Protein AF-A0A6L8E2M0-F1 (afdb_monomer_lite)

Foldseek 3Di:
DDDDDDDDDDDDDYDDDDDDDDDDDDDDDDDDDDDDDDDDDDPPPPDDDFDAKDFPDADEAAEDAAQDKDKDQQCVGIQGPVRAQKDKDKDKQDVCQWDWDDDRRIIMIGGQDADKIKMKMWIAGPVGHIDIHIHMYGHDHPPPPDCLQPFQQFQDQPDFDDPDCVRQVVVVHHDDDQQQGFRFAQDDDAQEEEEQPVADDPVLVVLLVVQQQQLSCQLQRNPHRHHYDYDNDAPQLDFSYEYEGEDAPPGADDHPLRRPDDPPAQKKWAARDRRIYIYGHPVDPPVSSFSLQSSLRSCRNRRTAAGPDQQASRHQEASHVDRNHGDSNSRSVSNLSSPDDGGQGQNRRPCPVPGHDHDPDDAGRRRMRGYHYDD

pLDDT: mean 72.33, std 20.44, range [28.44, 98.56]

Radius of gyration: 34.53 Å; chains: 1; bounding box: 131×48×74 Å

Secondary structure (DSSP, 8-state):
------------------------------------PPPPP-----PPPP---EESSPPPPEEEETT-EEEEEGGGTEE-TT----EEEEEES-TTTEEEEEETTEEEEEE-SSEEEEEEEEEE-TTS-EEEEEEEEEEEPPP-SS--TTGGGGS-BSS---SSHHHHHHHT-----GGG-BB---PSS--EEEEEGGGS-HHHHHHHHHHHHHHHHHHHTSS---EEEEESS--TT-TTEEEEEEEBTTBPP-SGGGTT----SSEEEESS-SEEEEEEETTS-TTTSSHHHHHHHHHHHTT----S-TTSTT-SBSS-SSSS---HHHHHHHHHHHHSPTT-BGGGSS-GGGPPPPPSS---TT-EE--B---

Structure (mmCIF, N/CA/C/O backbone):
data_AF-A0A6L8E2M0-F1
#
_entry.id   AF-A0A6L8E2M0-F1
#
loop_
_atom_site.group_PDB
_atom_site.id
_atom_site.type_symbol
_atom_site.label_atom_id
_atom_site.label_alt_id
_atom_site.label_comp_id
_atom_site.label_asym_id
_atom_site.label_entity_id
_atom_site.label_seq_id
_atom_site.pdbx_PDB_ins_code
_atom_site.Cartn_x
_atom_site.Cartn_y
_atom_site.Cartn_z
_atom_site.occupancy
_atom_site.B_iso_or_equiv
_atom_site.auth_seq_id
_atom_site.auth_comp_id
_atom_site.auth_asym_id
_atom_site.auth_atom_id
_atom_site.pdbx_PDB_model_num
ATOM 1 N N . MET A 1 1 ? -45.116 27.020 -41.879 1.00 44.84 1 MET A N 1
ATOM 2 C CA . MET A 1 1 ? -46.237 26.369 -41.166 1.00 44.84 1 MET A CA 1
ATOM 3 C C . MET A 1 1 ? -45.955 26.566 -39.673 1.00 44.84 1 MET A C 1
ATOM 5 O O . MET A 1 1 ? -45.028 25.944 -39.191 1.00 44.84 1 MET A O 1
ATOM 9 N N . ALA A 1 2 ? -46.400 27.621 -38.973 1.00 36.47 2 ALA A N 1
ATOM 10 C CA . ALA A 1 2 ? -47.768 27.899 -38.485 1.00 36.47 2 ALA A CA 1
ATOM 11 C C . ALA A 1 2 ? -48.458 26.617 -37.972 1.00 36.47 2 ALA A C 1
ATOM 13 O O . ALA A 1 2 ? -48.576 25.691 -38.759 1.00 36.47 2 ALA A O 1
ATOM 14 N N . GLY A 1 3 ? -48.943 26.442 -36.740 1.00 32.66 3 GLY A N 1
ATOM 15 C CA . GLY A 1 3 ? -49.045 27.247 -35.521 1.00 32.66 3 GLY A CA 1
ATOM 16 C C . GLY A 1 3 ? -50.006 26.524 -34.543 1.00 32.66 3 GLY A C 1
ATOM 17 O O . GLY A 1 3 ? -50.964 25.915 -34.996 1.00 32.66 3 GLY A O 1
ATOM 18 N N . ARG A 1 4 ? -49.705 26.574 -33.235 1.00 40.91 4 ARG A N 1
ATOM 19 C CA . ARG A 1 4 ? -50.588 26.722 -32.043 1.00 40.91 4 ARG A CA 1
ATOM 20 C C . ARG A 1 4 ? -51.979 26.033 -31.957 1.00 40.91 4 ARG A C 1
ATOM 22 O O . ARG A 1 4 ? -52.843 26.320 -32.769 1.00 40.91 4 ARG A O 1
ATOM 29 N N . HIS A 1 5 ? -52.232 25.322 -30.841 1.00 37.69 5 HIS A N 1
ATOM 30 C CA . HIS A 1 5 ? -53.314 25.528 -29.826 1.00 37.69 5 HIS A CA 1
ATOM 31 C C . HIS A 1 5 ? -53.375 24.308 -28.867 1.00 37.69 5 HIS A C 1
ATOM 33 O O . HIS A 1 5 ? -53.496 23.182 -29.322 1.00 37.69 5 HIS A O 1
ATOM 39 N N . GLU A 1 6 ? -53.033 24.416 -27.572 1.00 40.75 6 GLU A N 1
ATOM 40 C CA . GLU A 1 6 ? -53.879 24.795 -26.411 1.00 40.75 6 GLU A CA 1
ATOM 41 C C . GLU A 1 6 ? -55.233 24.049 -26.293 1.00 40.75 6 GLU A C 1
ATOM 43 O O . GLU A 1 6 ? -56.110 24.270 -27.121 1.00 40.75 6 GLU A O 1
ATOM 48 N N . ARG A 1 7 ? -55.497 23.333 -25.180 1.00 40.00 7 ARG A N 1
ATOM 49 C CA . ARG A 1 7 ? -56.205 23.832 -23.968 1.00 40.00 7 ARG A CA 1
ATOM 50 C C . ARG A 1 7 ? -56.549 22.721 -22.951 1.00 40.00 7 ARG A C 1
ATOM 52 O O . ARG A 1 7 ? -57.112 21.711 -23.333 1.00 40.00 7 ARG A O 1
ATOM 59 N N . ARG A 1 8 ? -56.307 23.067 -21.669 1.00 38.75 8 ARG A N 1
ATOM 60 C CA . ARG A 1 8 ? -57.143 22.942 -20.436 1.00 38.75 8 ARG A CA 1
ATOM 61 C C . ARG A 1 8 ? -57.667 21.542 -20.055 1.00 38.75 8 ARG A C 1
ATOM 63 O O . ARG A 1 8 ? -58.257 20.866 -20.871 1.00 38.75 8 ARG A O 1
ATOM 70 N N . GLY A 1 9 ? -57.581 21.056 -18.817 1.00 31.61 9 GLY A N 1
ATOM 71 C CA . GLY A 1 9 ? -57.384 21.686 -17.508 1.00 31.61 9 GLY A CA 1
ATOM 72 C C . GLY A 1 9 ? -58.550 21.302 -16.588 1.00 31.61 9 GLY A C 1
ATOM 73 O O . GLY A 1 9 ? -59.695 21.497 -16.981 1.00 31.61 9 GLY A O 1
ATOM 74 N N . SER A 1 10 ? -58.288 20.795 -15.380 1.00 38.22 10 SER A N 1
ATOM 75 C CA . SER A 1 10 ? -59.145 21.041 -14.206 1.00 38.22 10 SER A CA 1
ATOM 76 C C . SER A 1 10 ? -58.547 20.517 -12.898 1.00 38.22 10 SER A C 1
ATOM 78 O O . SER A 1 10 ? -57.710 19.616 -12.940 1.00 38.22 10 SER A O 1
ATOM 80 N N . PRO A 1 11 ? -58.942 21.113 -11.757 1.00 48.50 11 PRO A N 1
ATOM 81 C CA . PRO A 1 11 ? -58.125 21.185 -10.561 1.00 48.50 11 PRO A CA 1
ATOM 82 C C . PRO A 1 11 ? -58.736 20.490 -9.333 1.00 48.50 11 PRO A C 1
ATOM 84 O O . PRO A 1 11 ? -59.880 20.048 -9.303 1.00 48.50 11 PRO A O 1
ATOM 87 N N . SER A 1 12 ? -57.896 20.470 -8.307 1.00 39.25 12 SER A N 1
ATOM 88 C CA . SER A 1 12 ? -58.130 20.271 -6.879 1.00 39.25 12 SER A CA 1
ATOM 89 C C . SER A 1 12 ? -59.279 21.079 -6.254 1.00 39.25 12 SER A C 1
ATOM 91 O O . SER A 1 12 ? -59.426 22.263 -6.558 1.00 39.25 12 SER A O 1
ATOM 93 N N . GLY A 1 13 ? -59.893 20.511 -5.206 1.00 32.78 13 GLY A N 1
ATOM 94 C CA . GLY A 1 13 ? -60.100 21.238 -3.944 1.00 32.78 13 GLY A CA 1
ATOM 95 C C . GLY A 1 13 ? -61.510 21.263 -3.331 1.00 32.78 13 GLY A C 1
ATOM 96 O O . GLY A 1 13 ? -62.445 21.735 -3.966 1.00 32.78 13 GLY A O 1
ATOM 97 N N . PHE A 1 14 ? -61.543 20.930 -2.026 1.00 33.53 14 PHE A N 1
ATOM 98 C CA . PHE A 1 14 ? -62.411 21.471 -0.951 1.00 33.53 14 PHE A CA 1
ATOM 99 C C . PHE A 1 14 ? -63.899 21.044 -0.881 1.00 33.53 14 PHE A C 1
ATOM 101 O O . PHE A 1 14 ? -64.412 20.517 -1.863 1.00 33.53 14 PHE A O 1
ATOM 108 N N . PRO A 1 15 ? -64.651 21.332 0.221 1.00 50.00 15 PRO A N 1
ATOM 109 C CA . PRO A 1 15 ? -64.277 21.836 1.564 1.00 50.00 15 PRO A CA 1
ATOM 110 C C . PRO A 1 15 ? -64.972 21.130 2.763 1.00 50.00 15 PRO A C 1
ATOM 112 O O . PRO A 1 15 ? -65.806 20.240 2.627 1.00 50.00 15 PRO A O 1
ATOM 115 N N . ALA A 1 16 ? -64.632 21.625 3.958 1.00 38.06 16 ALA A N 1
ATOM 116 C CA . ALA A 1 16 ? -65.318 21.458 5.236 1.00 38.06 16 ALA A CA 1
ATOM 117 C C . ALA A 1 16 ? -66.554 22.378 5.412 1.00 38.06 16 ALA A C 1
ATOM 119 O O . ALA A 1 16 ? -66.572 23.488 4.888 1.00 38.06 16 ALA A O 1
ATOM 120 N N . GLY A 1 17 ? -67.480 21.973 6.294 1.00 36.00 17 GLY A N 1
ATOM 121 C CA . GLY A 1 17 ? -68.021 22.857 7.342 1.00 36.00 17 GLY A CA 1
ATOM 122 C C . GLY A 1 17 ? -69.461 23.406 7.244 1.00 36.00 17 GLY A C 1
ATOM 123 O O . GLY A 1 17 ? -69.793 24.156 6.339 1.00 36.00 17 GLY A O 1
ATOM 124 N N . VAL A 1 18 ? -70.189 23.186 8.354 1.00 34.75 18 VAL A N 1
ATOM 125 C CA . VAL A 1 18 ? -71.193 24.057 9.024 1.00 34.75 18 VAL A CA 1
ATOM 126 C C . VAL A 1 18 ? -72.705 23.766 8.849 1.00 34.75 18 VAL A C 1
ATOM 128 O O . VAL A 1 18 ? -73.354 24.175 7.898 1.00 34.75 18 VAL A O 1
ATOM 131 N N . VAL A 1 19 ? -73.231 23.088 9.884 1.00 42.97 19 VAL A N 1
ATOM 132 C CA . VAL A 1 19 ? -74.431 23.319 10.735 1.00 42.97 19 VAL A CA 1
ATOM 133 C C . VAL A 1 19 ? -75.652 24.080 10.181 1.00 42.97 19 VAL A C 1
ATOM 135 O O . VAL A 1 19 ? -75.587 25.277 9.927 1.00 42.97 19 VAL A O 1
ATOM 138 N N . PHE A 1 20 ? -76.825 23.431 10.269 1.00 34.34 20 PHE A N 1
ATOM 139 C CA . PHE A 1 20 ? -78.100 24.072 10.625 1.00 34.34 20 PHE A CA 1
ATOM 140 C C . PHE A 1 20 ? -78.912 23.169 11.568 1.00 34.34 20 PHE A C 1
ATOM 142 O O . PHE A 1 20 ? -78.942 21.950 11.419 1.00 34.34 20 PHE A O 1
ATOM 149 N N . SER A 1 21 ? -79.549 23.795 12.554 1.00 35.38 21 SER A N 1
ATOM 150 C CA . SER A 1 21 ? -80.359 23.202 13.621 1.00 35.38 21 SER A CA 1
ATOM 151 C C . SER A 1 21 ? -81.825 23.602 13.415 1.00 35.38 21 SER A C 1
ATOM 153 O O . SER A 1 21 ? -82.059 24.770 13.118 1.00 35.38 21 SER A O 1
ATOM 155 N N . LEU A 1 22 ? -82.781 22.669 13.549 1.00 35.38 22 LEU A N 1
ATOM 156 C CA . LEU A 1 22 ? -83.979 22.736 14.419 1.00 35.38 22 LEU A CA 1
ATOM 157 C C . LEU A 1 22 ? -85.084 21.727 14.011 1.00 35.38 22 LEU A C 1
ATOM 159 O O . LEU A 1 22 ? -85.650 21.803 12.928 1.00 35.38 22 LEU A O 1
ATOM 163 N N . VAL A 1 23 ? -85.431 20.886 14.993 1.00 37.78 23 VAL A N 1
ATOM 164 C CA . VAL A 1 23 ? -86.779 20.536 15.500 1.00 37.78 23 VAL A CA 1
ATOM 165 C C . VAL A 1 23 ? -87.797 19.839 14.584 1.00 37.78 23 VAL A C 1
ATOM 167 O O . VAL A 1 23 ? -88.406 20.427 13.699 1.00 37.78 23 VAL A O 1
ATOM 170 N N . GLY A 1 24 ? -88.139 18.616 15.003 1.00 36.12 24 GLY A N 1
ATOM 171 C CA . GLY A 1 24 ? -89.437 17.977 14.792 1.00 36.12 24 GLY A CA 1
ATOM 172 C C . GLY A 1 24 ? -89.671 16.911 15.866 1.00 36.12 24 GLY A C 1
ATOM 173 O O . GLY A 1 24 ? -89.069 15.845 15.816 1.00 36.12 24 GLY A O 1
ATOM 174 N N . LEU A 1 25 ? -90.503 17.231 16.864 1.00 41.84 25 LEU A N 1
ATOM 175 C CA . LEU A 1 25 ? -91.040 16.296 17.862 1.00 41.84 25 LEU A CA 1
ATOM 176 C C . LEU A 1 25 ? -91.782 15.143 17.174 1.00 41.84 25 LEU A C 1
ATOM 178 O O . LEU A 1 25 ? -92.590 15.420 16.296 1.00 41.84 25 LEU A O 1
ATOM 182 N N . LEU A 1 26 ? -91.654 13.917 17.691 1.00 40.88 26 LEU A N 1
ATOM 183 C CA . LEU A 1 26 ? -92.766 12.966 17.799 1.00 40.88 26 LEU A CA 1
ATOM 184 C C . LEU A 1 26 ? -92.507 11.982 18.952 1.00 40.88 26 LEU A C 1
ATOM 186 O O . LEU A 1 26 ? -91.441 11.385 19.073 1.00 40.88 26 LEU A O 1
ATOM 190 N N . VAL A 1 27 ? -93.512 11.872 19.816 1.00 48.06 27 VAL A N 1
ATOM 191 C CA . VAL A 1 27 ? -93.627 10.967 20.963 1.00 48.06 27 VAL A CA 1
ATOM 192 C C . VAL A 1 27 ? -94.052 9.579 20.473 1.00 48.06 27 VAL A C 1
ATOM 194 O O . VAL A 1 27 ? -94.925 9.483 19.614 1.00 48.06 27 VAL A O 1
ATOM 197 N N . GLY A 1 28 ? -93.511 8.509 21.063 1.00 36.25 28 GLY A N 1
ATOM 198 C CA . GLY A 1 28 ? -94.022 7.146 20.880 1.00 36.25 28 GLY A CA 1
ATOM 199 C C . GLY A 1 28 ? -93.335 6.130 21.796 1.00 36.25 28 GLY A C 1
ATOM 200 O O . GLY A 1 28 ? -92.128 5.945 21.714 1.00 36.25 28 GLY A O 1
ATOM 201 N N . CYS A 1 29 ? -94.113 5.514 22.690 1.00 49.19 29 CYS A N 1
ATOM 202 C CA . CYS A 1 29 ? -93.698 4.544 23.709 1.00 49.19 29 CYS A CA 1
ATOM 203 C C . CYS A 1 29 ? -93.376 3.150 23.136 1.00 49.19 29 CYS A C 1
ATOM 205 O O . CYS A 1 29 ? -93.991 2.735 22.158 1.00 49.19 29 CYS A O 1
ATOM 207 N N . GLY A 1 30 ? -92.533 2.384 23.837 1.00 37.66 30 GLY A N 1
ATOM 208 C CA . GLY A 1 30 ? -92.427 0.928 23.676 1.00 37.66 30 GLY A CA 1
ATOM 209 C C . GLY A 1 30 ? -91.157 0.367 24.312 1.00 37.66 30 GLY A C 1
ATOM 210 O O . GLY A 1 30 ? -90.080 0.507 23.743 1.00 37.66 30 GLY A O 1
ATOM 211 N N . GLY A 1 31 ? -91.276 -0.215 25.507 1.00 51.16 31 GLY A N 1
ATOM 212 C CA . GLY A 1 31 ? -90.185 -0.928 26.170 1.00 51.16 31 GLY A CA 1
ATOM 213 C C . GLY A 1 31 ? -89.984 -2.326 25.590 1.00 51.16 31 GLY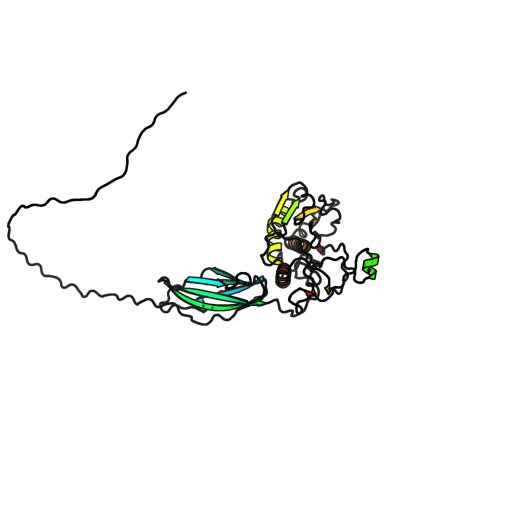 A C 1
ATOM 214 O O . GLY A 1 31 ? -90.947 -2.957 25.168 1.00 51.16 31 GLY A O 1
ATOM 215 N N . ASP A 1 32 ? -88.738 -2.795 25.614 1.00 41.31 32 ASP A N 1
ATOM 216 C CA . ASP A 1 32 ? -88.416 -4.221 25.586 1.00 41.31 32 ASP A CA 1
ATOM 217 C C . ASP A 1 32 ? -87.067 -4.425 26.297 1.00 41.31 32 ASP A C 1
ATOM 219 O O . ASP A 1 32 ? -86.013 -3.968 25.844 1.00 41.31 32 ASP A O 1
ATOM 223 N N . GLU A 1 33 ? -87.115 -5.043 27.477 1.00 51.22 33 GLU A N 1
ATOM 224 C CA . GLU A 1 33 ? -85.948 -5.412 28.275 1.00 51.22 33 GLU A CA 1
ATOM 225 C C . GLU A 1 33 ? -85.200 -6.559 27.579 1.00 51.22 33 GLU A C 1
ATOM 227 O O . GLU A 1 33 ? -85.682 -7.690 27.514 1.00 51.22 33 GLU A O 1
ATOM 232 N N . ARG A 1 34 ? -83.984 -6.295 27.084 1.00 53.19 34 ARG A N 1
ATOM 233 C CA . ARG A 1 34 ? -83.005 -7.352 26.784 1.00 53.19 34 ARG A CA 1
ATOM 234 C C . ARG A 1 34 ? -81.999 -7.462 27.932 1.00 53.19 34 ARG A C 1
ATOM 236 O O . ARG A 1 34 ? -81.483 -6.433 28.369 1.00 53.19 34 ARG A O 1
ATOM 243 N N . PRO A 1 35 ? -81.672 -8.679 28.400 1.00 49.16 35 PRO A N 1
ATOM 244 C CA . PRO A 1 35 ? -80.750 -8.863 29.509 1.00 49.16 35 PRO A CA 1
ATOM 245 C C . PRO A 1 35 ? -79.325 -8.503 29.073 1.00 49.16 35 PRO A C 1
ATOM 247 O O . PRO A 1 35 ? -78.828 -8.985 28.055 1.00 49.16 35 PRO A O 1
ATOM 250 N N . SER A 1 36 ? -78.666 -7.647 29.851 1.00 51.94 36 SER A N 1
ATOM 251 C CA . SER A 1 36 ? -77.255 -7.310 29.690 1.00 51.94 36 SER A CA 1
ATOM 252 C C . SER A 1 36 ? -76.385 -8.523 30.023 1.00 51.94 36 SER A C 1
ATOM 254 O O . SER A 1 36 ? -76.301 -8.936 31.181 1.00 51.94 36 SER A O 1
ATOM 256 N N . THR A 1 37 ? -75.722 -9.086 29.017 1.00 57.75 37 THR A N 1
ATOM 257 C CA . THR A 1 37 ? -74.633 -10.053 29.196 1.00 57.75 37 THR A CA 1
ATOM 258 C C . THR A 1 37 ? -73.522 -9.400 30.033 1.00 57.75 37 THR A C 1
ATOM 260 O O . THR A 1 37 ? -73.113 -8.287 29.689 1.00 57.75 37 THR A O 1
ATOM 263 N N . PRO A 1 38 ? -72.997 -10.027 31.105 1.00 56.03 38 PRO A N 1
ATOM 264 C CA . PRO A 1 38 ? -71.861 -9.463 31.820 1.00 56.03 38 PRO A CA 1
ATOM 265 C C . PRO A 1 38 ? -70.646 -9.507 30.890 1.00 56.03 38 PRO A C 1
ATOM 267 O O . PRO A 1 38 ? -70.288 -10.576 30.393 1.00 56.03 38 PRO A O 1
ATOM 270 N N . ALA A 1 39 ? -70.021 -8.357 30.636 1.00 62.06 39 ALA A N 1
ATOM 271 C CA . ALA A 1 39 ? -68.714 -8.320 29.995 1.00 62.06 39 ALA A CA 1
ATOM 272 C C . ALA A 1 39 ? -67.738 -9.126 30.866 1.00 62.06 39 ALA A C 1
ATOM 274 O O . ALA A 1 39 ? -67.551 -8.813 32.044 1.00 62.06 39 ALA A O 1
ATOM 275 N N . GLY A 1 40 ? -67.170 -10.199 30.308 1.00 63.78 40 GLY A N 1
ATOM 276 C CA . GLY A 1 40 ? -66.105 -10.951 30.967 1.00 63.78 40 GLY A CA 1
ATOM 277 C C . GLY A 1 40 ? -64.926 -10.025 31.289 1.00 63.78 40 GLY A C 1
ATOM 278 O O . GLY A 1 40 ? -64.741 -9.026 30.589 1.00 63.78 40 GLY A O 1
ATOM 279 N N . PRO A 1 41 ? -64.144 -10.313 32.344 1.00 61.88 41 PRO A N 1
ATOM 280 C CA . PRO A 1 41 ? -63.044 -9.449 32.739 1.00 61.88 41 PRO A CA 1
ATOM 281 C C . PRO A 1 41 ? -62.078 -9.296 31.564 1.00 61.88 41 PRO A C 1
ATOM 283 O O . PRO A 1 41 ? -61.549 -10.278 31.045 1.00 61.88 41 PRO A O 1
ATOM 286 N N . THR A 1 42 ? -61.871 -8.056 31.131 1.00 60.06 42 THR A N 1
ATOM 287 C CA . THR A 1 42 ? -60.846 -7.697 30.159 1.00 60.06 42 THR A CA 1
ATOM 288 C C . THR A 1 42 ? -59.503 -8.091 30.766 1.00 60.06 42 THR A C 1
ATOM 290 O O . THR A 1 42 ? -59.019 -7.432 31.685 1.00 60.06 42 THR A O 1
ATOM 293 N N . SER A 1 43 ? -58.913 -9.196 30.305 1.00 59.91 43 SER A N 1
ATOM 294 C CA . SER A 1 43 ? -57.529 -9.527 30.632 1.00 59.91 43 SER A CA 1
ATOM 295 C C . SER A 1 43 ? -56.650 -8.436 30.045 1.00 59.91 43 SER A C 1
ATOM 297 O O . SER A 1 43 ? -56.396 -8.398 28.843 1.00 59.91 43 SER A O 1
ATOM 299 N N . VAL A 1 44 ? -56.217 -7.518 30.904 1.00 59.31 44 VAL A N 1
ATOM 300 C CA . VAL A 1 44 ? -55.154 -6.575 30.588 1.00 59.31 44 VAL A CA 1
ATOM 301 C C . VAL A 1 44 ? -53.892 -7.413 30.426 1.00 59.31 44 VAL A C 1
ATOM 303 O O . VAL A 1 44 ? -53.306 -7.861 31.408 1.00 59.31 44 VAL A O 1
ATOM 306 N N . VAL A 1 45 ? -53.512 -7.694 29.180 1.00 62.66 45 VAL A N 1
ATOM 307 C CA . VAL A 1 45 ? -52.195 -8.247 28.869 1.00 62.66 45 VAL A CA 1
ATOM 308 C C . VAL A 1 45 ? -51.201 -7.121 29.123 1.00 62.66 45 VAL A C 1
ATOM 310 O O . VAL A 1 45 ? -51.002 -6.247 28.284 1.00 62.66 45 VAL A O 1
ATOM 313 N N . THR A 1 46 ? -50.632 -7.083 30.323 1.00 62.12 46 THR A N 1
ATOM 314 C CA . THR A 1 46 ? -49.457 -6.261 30.605 1.00 62.12 46 THR A CA 1
ATOM 315 C C . THR A 1 46 ? -48.285 -6.868 29.851 1.00 62.12 46 THR A C 1
ATOM 317 O O . THR A 1 46 ? -47.743 -7.890 30.270 1.00 62.12 46 THR A O 1
ATOM 320 N N . VAL A 1 47 ? -47.934 -6.265 28.715 1.00 66.00 47 VAL A N 1
ATOM 321 C CA . VAL A 1 47 ? -46.661 -6.529 28.035 1.00 66.00 47 VAL A CA 1
ATOM 322 C C . VAL A 1 47 ? -45.544 -6.179 29.026 1.00 66.00 47 VAL A C 1
ATOM 324 O O . VAL A 1 47 ? -45.622 -5.105 29.636 1.00 66.00 47 VAL A O 1
ATOM 327 N N . PRO A 1 48 ? -44.567 -7.070 29.273 1.00 72.62 48 PRO A N 1
ATOM 328 C CA . PRO A 1 48 ? -43.437 -6.732 30.129 1.00 72.62 48 PRO A CA 1
ATOM 329 C C . PRO A 1 48 ? -42.732 -5.488 29.576 1.00 72.62 48 PRO A C 1
ATOM 331 O O . PRO A 1 48 ? -42.646 -5.300 28.365 1.00 72.62 48 PRO A O 1
ATOM 334 N N . SER A 1 49 ? -42.285 -4.602 30.466 1.00 87.50 49 SER A N 1
ATOM 335 C CA . SER A 1 49 ? -41.487 -3.441 30.071 1.00 87.50 49 SER A CA 1
ATOM 336 C C . SER A 1 49 ? -40.144 -3.916 29.523 1.00 87.50 49 SER A C 1
ATOM 338 O O . SER A 1 49 ? -39.463 -4.654 30.239 1.00 87.50 49 SER A O 1
ATOM 340 N N . ASN A 1 50 ? -39.771 -3.459 28.326 1.00 91.19 50 ASN A N 1
ATOM 341 C CA . ASN A 1 50 ? -38.475 -3.755 27.718 1.00 91.19 50 ASN A CA 1
ATOM 342 C C . ASN A 1 50 ? -37.314 -3.434 28.682 1.00 91.19 50 ASN A C 1
ATOM 344 O O . ASN A 1 50 ? -37.331 -2.403 29.371 1.00 91.19 50 ASN A O 1
ATOM 348 N N . ARG A 1 51 ? -36.322 -4.321 28.753 1.00 94.38 51 ARG A N 1
ATOM 349 C CA . ARG A 1 51 ? -35.103 -4.155 29.542 1.00 94.38 51 ARG A CA 1
ATOM 350 C C . ARG A 1 51 ? -33.933 -3.922 28.601 1.00 94.38 51 ARG A C 1
ATOM 352 O O . ARG A 1 51 ? -33.635 -4.747 27.759 1.00 94.38 51 ARG A O 1
ATOM 359 N N . ALA A 1 52 ? -33.212 -2.831 28.842 1.00 95.06 52 ALA A N 1
ATOM 360 C CA . ALA A 1 52 ? -32.076 -2.452 28.014 1.00 95.06 52 ALA A CA 1
ATOM 361 C C . ALA A 1 52 ? -31.002 -3.560 27.898 1.00 95.06 52 ALA A C 1
ATOM 363 O O . ALA A 1 52 ? -30.770 -4.291 28.875 1.00 95.06 52 ALA A O 1
ATOM 364 N N . PRO A 1 53 ? -30.254 -3.588 26.778 1.00 97.62 53 PRO A N 1
ATOM 365 C CA . PRO A 1 53 ? -29.159 -4.525 26.578 1.00 97.62 53 PRO A CA 1
ATOM 366 C C . PRO A 1 53 ? -28.083 -4.405 27.660 1.00 97.62 53 PRO A C 1
ATOM 368 O O . PRO A 1 53 ? -27.821 -3.332 28.214 1.00 97.62 53 PRO A O 1
ATOM 371 N N . LEU A 1 54 ? -27.398 -5.512 27.929 1.00 97.38 54 LEU A N 1
ATOM 372 C CA . LEU A 1 54 ? -26.371 -5.631 28.955 1.00 97.38 54 LEU A CA 1
ATOM 373 C C . LEU A 1 54 ? -25.012 -6.001 28.359 1.00 97.38 54 LEU A C 1
ATOM 375 O O . LEU A 1 54 ? -24.899 -6.683 27.340 1.00 97.38 54 LEU A O 1
ATOM 379 N N . VAL A 1 55 ? -23.955 -5.591 29.059 1.00 97.25 55 VAL A N 1
ATOM 380 C CA . VAL A 1 55 ? -22.603 -6.106 28.835 1.00 97.25 55 VAL A CA 1
ATOM 381 C C . VAL A 1 55 ? -22.497 -7.483 29.487 1.00 97.25 55 VAL A C 1
ATOM 383 O O . VAL A 1 55 ? -22.484 -7.588 30.713 1.00 97.25 55 VAL A O 1
ATOM 386 N N . SER A 1 56 ? -22.381 -8.528 28.670 1.00 95.69 56 SER A N 1
ATOM 387 C CA . SER A 1 56 ? -22.166 -9.903 29.137 1.00 95.69 56 SER A CA 1
ATOM 388 C C . SER A 1 56 ? -20.754 -10.084 29.687 1.00 95.69 56 SER A C 1
ATOM 390 O O . SER A 1 56 ? -20.552 -10.725 30.716 1.00 95.69 56 SER A O 1
ATOM 392 N N . GLN A 1 57 ? -19.770 -9.508 28.994 1.00 95.62 57 GLN A N 1
ATOM 393 C CA . GLN A 1 57 ? -18.364 -9.529 29.381 1.00 95.62 57 GLN A CA 1
ATOM 394 C C . GLN A 1 57 ? -17.600 -8.371 28.717 1.00 95.62 57 GLN A C 1
ATOM 396 O O . GLN A 1 57 ? -18.016 -7.878 27.663 1.00 95.62 57 GLN A O 1
ATOM 401 N N . PRO A 1 58 ? -16.488 -7.906 29.314 1.00 96.50 58 PRO A N 1
ATOM 402 C CA . PRO A 1 58 ? -15.641 -6.900 28.687 1.00 96.50 58 PRO A CA 1
ATOM 403 C C . PRO A 1 58 ? -15.005 -7.432 27.395 1.00 96.50 58 PRO A C 1
ATOM 405 O O . PRO A 1 58 ? -14.487 -8.549 27.364 1.00 96.50 58 PRO A O 1
ATOM 408 N N . ILE A 1 59 ? -15.007 -6.616 26.343 1.00 97.44 59 ILE A N 1
ATOM 409 C CA . ILE A 1 59 ? -14.173 -6.794 25.158 1.00 97.44 59 ILE A CA 1
ATOM 410 C C . ILE A 1 59 ? -12.734 -6.507 25.597 1.00 97.44 59 ILE A C 1
ATOM 412 O O . ILE A 1 59 ? -12.466 -5.423 26.124 1.00 97.44 59 ILE A O 1
ATOM 416 N N . PRO A 1 60 ? -11.804 -7.460 25.432 1.00 95.81 60 PRO A N 1
ATOM 417 C CA . PRO A 1 60 ? -10.412 -7.220 25.770 1.00 95.81 60 PRO A CA 1
ATOM 418 C C . PRO A 1 60 ? -9.797 -6.193 24.816 1.00 95.81 60 PRO A C 1
ATOM 420 O O . PRO A 1 60 ? -10.186 -6.107 23.648 1.00 95.81 60 PRO A O 1
ATOM 423 N N . ASP A 1 61 ? -8.792 -5.461 25.299 1.00 95.81 61 ASP A N 1
ATOM 424 C CA . ASP A 1 61 ? -7.954 -4.629 24.436 1.00 95.81 61 ASP A CA 1
ATOM 425 C C . ASP A 1 61 ? -7.366 -5.486 23.302 1.00 95.81 61 ASP A C 1
ATOM 427 O O . ASP A 1 61 ? -6.985 -6.644 23.492 1.00 95.81 61 ASP A O 1
ATOM 431 N N . GLN A 1 62 ? -7.327 -4.907 22.108 1.00 96.56 62 GLN A N 1
ATOM 432 C CA . GLN A 1 62 ? -6.844 -5.546 20.896 1.00 96.56 62 GLN A CA 1
ATOM 433 C C . GLN A 1 62 ? -5.471 -5.000 20.534 1.00 96.56 62 GLN A C 1
ATOM 435 O O . GLN A 1 62 ? -5.195 -3.807 20.690 1.00 96.56 62 GLN A O 1
ATOM 440 N N . THR A 1 63 ? -4.640 -5.874 19.980 1.00 87.94 63 THR A N 1
ATOM 441 C CA . THR A 1 63 ? -3.366 -5.489 19.382 1.00 87.94 63 THR A CA 1
ATOM 442 C C . THR A 1 63 ? -3.293 -6.050 17.974 1.00 87.94 63 THR A C 1
ATOM 444 O O . THR A 1 63 ? -3.592 -7.224 17.747 1.00 87.94 63 THR A O 1
ATOM 447 N N . ALA A 1 64 ? -2.870 -5.223 17.024 1.00 82.50 64 ALA A N 1
ATOM 448 C CA . ALA A 1 64 ? -2.523 -5.674 15.686 1.00 82.50 64 ALA A CA 1
ATOM 449 C C . ALA A 1 64 ? -1.249 -5.001 15.207 1.00 82.50 64 ALA A C 1
ATOM 451 O O . ALA A 1 64 ? -0.864 -3.937 15.686 1.00 82.50 64 ALA A O 1
ATOM 452 N N . PHE A 1 65 ? -0.627 -5.611 14.209 1.00 78.38 65 PHE A N 1
ATOM 453 C CA . PHE A 1 65 ? 0.428 -4.943 13.473 1.00 78.38 65 PHE A CA 1
ATOM 454 C C . PHE A 1 65 ? -0.157 -4.015 12.416 1.00 78.38 65 PHE A C 1
ATOM 456 O O . PHE A 1 65 ? -1.239 -4.282 11.892 1.00 78.38 65 PHE A O 1
ATOM 463 N N . LEU A 1 66 ? 0.566 -2.941 12.105 1.00 70.62 66 LEU A N 1
ATOM 464 C CA . LEU A 1 66 ? 0.225 -2.018 11.023 1.00 70.62 66 LEU A CA 1
ATOM 465 C C . LEU A 1 66 ? -0.113 -2.774 9.723 1.00 70.62 66 LEU A C 1
ATOM 467 O O . LEU A 1 66 ? 0.629 -3.667 9.315 1.00 70.62 66 LEU A O 1
ATOM 471 N N . GLY A 1 67 ? -1.242 -2.430 9.097 1.00 65.50 67 GLY A N 1
ATOM 472 C CA . GLY A 1 67 ? -1.798 -3.111 7.919 1.00 65.50 67 GLY A CA 1
ATOM 473 C C . GLY A 1 67 ? -2.594 -4.389 8.226 1.00 65.50 67 GLY A C 1
ATOM 474 O O . GLY A 1 67 ? -3.170 -4.990 7.325 1.00 65.50 67 GLY A O 1
ATOM 475 N N . GLY A 1 68 ? -2.634 -4.839 9.482 1.00 72.12 68 GLY A N 1
ATOM 476 C CA . GLY A 1 68 ? -3.413 -5.999 9.908 1.00 72.12 68 GLY A CA 1
ATOM 477 C C . GLY A 1 68 ? -4.869 -5.675 10.248 1.00 72.12 68 GLY A C 1
ATOM 478 O O . GLY A 1 68 ? -5.196 -4.559 10.644 1.00 72.12 68 GLY A O 1
ATOM 479 N N . ASP A 1 69 ? -5.722 -6.699 10.180 1.00 84.31 69 ASP A N 1
ATOM 480 C CA . ASP A 1 69 ? -7.113 -6.635 10.636 1.00 84.31 69 ASP A CA 1
ATOM 481 C C . ASP A 1 69 ? -7.331 -7.469 11.908 1.00 84.31 69 ASP A C 1
ATOM 483 O O . ASP A 1 69 ? -6.737 -8.542 12.073 1.00 84.31 69 ASP A O 1
ATOM 487 N N . VAL A 1 70 ? -8.260 -7.021 12.753 1.00 90.31 70 VAL A N 1
ATOM 488 C CA . VAL A 1 70 ? -8.824 -7.771 13.886 1.00 90.31 70 VAL A CA 1
ATOM 489 C C . VAL A 1 70 ? -10.316 -7.969 13.648 1.00 90.31 70 VAL A C 1
ATOM 491 O O . VAL A 1 70 ? -11.002 -7.058 13.189 1.00 90.31 70 VAL A O 1
ATOM 494 N N . ARG A 1 71 ? -10.832 -9.162 13.958 1.00 93.94 71 ARG A N 1
ATOM 495 C CA . ARG A 1 71 ? -12.255 -9.493 13.808 1.00 93.94 71 ARG A CA 1
ATOM 496 C C . ARG A 1 71 ? -12.836 -9.952 15.133 1.00 93.94 71 ARG A C 1
ATOM 498 O O . ARG A 1 71 ? -12.295 -10.870 15.742 1.00 93.94 71 ARG A O 1
ATOM 505 N N . LEU A 1 72 ? -13.941 -9.335 15.539 1.00 95.38 72 LEU A N 1
ATOM 506 C CA . LEU A 1 72 ? -14.643 -9.639 16.783 1.00 95.38 72 LEU A CA 1
ATOM 507 C C . LEU A 1 72 ? -16.117 -9.928 16.510 1.00 95.38 72 LEU A C 1
ATOM 509 O O . LEU A 1 72 ? -16.772 -9.252 15.716 1.00 95.38 72 LEU A O 1
ATOM 513 N N . VAL A 1 73 ? -16.649 -10.924 17.211 1.00 96.69 73 VAL A N 1
ATOM 514 C CA . VAL A 1 73 ? -18.060 -11.300 17.153 1.00 96.69 73 VAL A CA 1
ATOM 515 C C . VAL A 1 73 ? -18.785 -10.645 18.330 1.00 96.69 73 VAL A C 1
ATOM 517 O O . VAL A 1 73 ? -18.713 -11.112 19.461 1.00 96.69 73 VAL A O 1
ATOM 520 N N . LEU A 1 74 ? -19.499 -9.548 18.075 1.00 97.25 74 LEU A N 1
ATOM 521 C CA . LEU A 1 74 ? -20.044 -8.672 19.120 1.00 97.25 74 LEU A CA 1
ATOM 522 C C . LEU A 1 74 ? -21.104 -9.338 20.008 1.00 97.25 74 LEU A C 1
ATOM 524 O O . LEU A 1 74 ? -21.183 -9.036 21.196 1.00 97.25 74 LEU A O 1
ATOM 528 N N . ARG A 1 75 ? -21.857 -10.309 19.479 1.00 94.81 75 ARG A N 1
ATOM 529 C CA . ARG A 1 75 ? -22.839 -11.091 20.258 1.00 94.81 75 ARG A CA 1
ATOM 530 C C . ARG A 1 75 ? -22.228 -11.903 21.411 1.00 94.81 75 ARG A C 1
ATOM 532 O O . ARG A 1 75 ? -22.962 -12.431 22.231 1.00 94.81 75 ARG A O 1
ATOM 539 N N . GLU A 1 76 ? -20.904 -12.040 21.471 1.00 95.81 76 GLU A N 1
ATOM 540 C CA . GLU A 1 76 ? -20.217 -12.692 22.595 1.00 95.81 76 GLU A CA 1
ATOM 541 C C . GLU A 1 76 ? -20.007 -11.748 23.790 1.00 95.81 76 GLU A C 1
ATOM 543 O O . GLU A 1 76 ? -19.671 -12.203 24.880 1.00 95.81 76 GLU A O 1
ATOM 548 N N . TYR A 1 77 ? -20.203 -10.439 23.606 1.00 97.75 77 TYR A N 1
ATOM 549 C CA . TYR A 1 77 ? -19.900 -9.406 24.604 1.00 97.75 77 TYR A CA 1
ATOM 550 C C . TYR A 1 77 ? -21.137 -8.653 25.097 1.00 97.75 77 TYR A C 1
ATOM 552 O O . TYR A 1 77 ? -21.095 -8.030 26.159 1.00 97.75 77 TYR A O 1
ATOM 560 N N . PHE A 1 78 ? -22.245 -8.755 24.366 1.00 97.81 78 PHE A N 1
ATOM 561 C CA . PHE A 1 78 ? -23.527 -8.143 24.696 1.00 97.81 78 PHE A CA 1
ATOM 562 C C . PHE A 1 78 ? -24.621 -9.208 24.766 1.00 97.81 78 PHE A C 1
ATOM 564 O O . PHE A 1 78 ? -24.546 -10.225 24.079 1.00 97.81 78 PHE A O 1
ATOM 571 N N . SER A 1 79 ? -25.623 -8.982 25.606 1.00 96.81 79 SER A N 1
ATOM 572 C CA . SER A 1 79 ? -26.830 -9.806 25.691 1.00 96.81 79 SER A CA 1
ATOM 573 C C . SER A 1 79 ? -28.037 -8.925 25.937 1.00 96.81 79 SER A C 1
ATOM 575 O O . SER A 1 79 ? -27.902 -7.811 26.440 1.00 96.81 79 SER A O 1
ATOM 577 N N . ASP A 1 80 ? -29.207 -9.441 25.593 1.00 97.12 80 ASP A N 1
ATOM 578 C CA . ASP A 1 80 ? -30.468 -8.798 25.902 1.00 97.12 80 ASP A CA 1
ATOM 579 C C . ASP A 1 80 ? -31.270 -9.667 26.886 1.00 97.12 80 ASP A C 1
ATOM 581 O O . ASP A 1 80 ? -31.408 -10.872 26.650 1.00 97.12 80 ASP A O 1
ATOM 585 N N . PRO A 1 81 ? -31.757 -9.124 28.017 1.00 95.44 81 PRO A N 1
ATOM 586 C CA . PRO A 1 81 ? -32.538 -9.899 28.977 1.00 95.44 81 PRO A CA 1
ATOM 587 C C . PRO A 1 81 ? -33.868 -10.432 28.432 1.00 95.44 81 PRO A C 1
ATOM 589 O O . PRO A 1 81 ? -34.402 -11.386 29.011 1.00 95.44 81 PRO A O 1
ATOM 592 N N . ASP A 1 82 ? -34.420 -9.790 27.404 1.00 95.19 82 ASP A N 1
ATOM 593 C CA . ASP A 1 82 ? -35.671 -10.131 26.727 1.00 95.19 82 ASP A CA 1
ATOM 594 C C . ASP A 1 82 ? -35.436 -10.963 25.444 1.00 95.19 82 ASP A C 1
ATOM 596 O O . ASP A 1 82 ? -36.396 -11.372 24.793 1.00 95.19 82 ASP A O 1
ATOM 600 N N . ASP A 1 83 ? -34.174 -11.330 25.163 1.00 92.44 83 ASP A N 1
ATOM 601 C CA . ASP A 1 83 ? -33.720 -12.099 23.987 1.00 92.44 83 ASP A CA 1
ATOM 602 C C . ASP A 1 83 ? -33.976 -11.368 22.653 1.00 92.44 83 ASP A C 1
ATOM 604 O O . ASP A 1 83 ? -34.102 -11.980 21.586 1.00 92.44 83 ASP A O 1
ATOM 608 N N . ASP A 1 84 ? -34.030 -10.033 22.712 1.00 95.44 84 ASP A N 1
ATOM 609 C CA . ASP A 1 84 ? -34.176 -9.189 21.536 1.00 95.44 84 ASP A CA 1
ATOM 610 C C . ASP A 1 84 ? -32.927 -9.213 20.644 1.00 95.44 84 ASP A C 1
ATOM 612 O O . ASP A 1 84 ? -31.774 -9.308 21.079 1.00 95.44 84 ASP A O 1
ATOM 616 N N . THR A 1 85 ? -33.154 -9.105 19.331 1.00 95.56 85 THR A N 1
ATOM 617 C CA . THR A 1 85 ? -32.058 -9.053 18.358 1.00 95.56 85 THR A CA 1
ATOM 618 C C . THR A 1 85 ? -31.375 -7.691 18.404 1.00 95.56 85 THR A C 1
ATOM 620 O O . THR A 1 85 ? -31.945 -6.684 17.985 1.00 95.56 85 THR A O 1
ATOM 623 N N . LEU A 1 86 ? -30.119 -7.681 18.845 1.00 97.62 86 LEU A N 1
ATOM 624 C CA . LEU A 1 86 ? -29.323 -6.463 18.964 1.00 97.62 86 LEU A CA 1
ATOM 625 C C . LEU A 1 86 ? -28.751 -5.990 17.623 1.00 97.62 86 LEU A C 1
ATOM 627 O O . LEU A 1 86 ? -28.261 -6.776 16.805 1.00 97.62 86 LEU A O 1
ATOM 631 N N . THR A 1 87 ? -28.748 -4.673 17.446 1.00 98.12 87 THR A N 1
ATOM 632 C CA . THR A 1 87 ? -28.032 -3.964 16.381 1.00 98.12 87 THR A CA 1
ATOM 633 C C . THR A 1 87 ? -26.764 -3.329 16.938 1.00 98.12 87 THR A C 1
ATOM 635 O O . THR A 1 87 ? -26.723 -2.942 18.106 1.00 98.12 87 THR A O 1
ATOM 638 N N . PHE A 1 88 ? -25.714 -3.245 16.119 1.00 98.19 88 PHE A N 1
ATOM 639 C CA . PHE A 1 88 ? -24.397 -2.803 16.571 1.00 98.19 88 PHE A CA 1
ATOM 640 C C . PHE A 1 88 ? -23.865 -1.643 15.740 1.00 98.19 88 PHE A C 1
ATOM 642 O O . PHE A 1 88 ? -23.925 -1.662 14.512 1.00 98.19 88 PHE A O 1
ATOM 649 N N . GLU A 1 89 ? -23.253 -0.688 16.428 1.00 98.12 89 GLU A N 1
ATOM 650 C CA . GLU A 1 89 ? -22.484 0.401 15.836 1.00 98.12 89 GLU A CA 1
ATOM 651 C C . GLU A 1 89 ? -21.124 0.504 16.527 1.00 98.12 89 GLU A C 1
ATOM 653 O O . GLU A 1 89 ? -21.003 0.239 17.726 1.00 98.12 89 GLU A O 1
ATOM 658 N N . ALA A 1 90 ? -20.091 0.903 15.785 1.00 98.19 90 ALA A N 1
ATOM 659 C CA . ALA A 1 90 ? -18.753 1.101 16.327 1.00 98.19 90 ALA A CA 1
ATOM 660 C C . ALA A 1 90 ? -18.139 2.419 15.848 1.00 98.19 90 ALA A C 1
ATOM 662 O O . ALA A 1 90 ? -18.415 2.890 14.746 1.00 98.19 90 ALA A O 1
ATOM 663 N N . ASN A 1 91 ? -17.269 3.002 16.672 1.00 98.25 91 ASN A N 1
ATOM 664 C CA . ASN A 1 91 ? -16.507 4.205 16.349 1.00 98.25 91 ASN A CA 1
ATOM 665 C C . ASN A 1 91 ? -15.080 4.096 16.910 1.00 98.25 91 ASN A C 1
ATOM 667 O O . ASN A 1 91 ? -14.868 3.490 17.958 1.00 98.25 91 ASN A O 1
ATOM 671 N N . SER A 1 92 ? -14.116 4.696 16.215 1.00 97.88 92 SER A N 1
ATOM 672 C CA . SER A 1 92 ? -12.716 4.815 16.622 1.00 97.88 92 SER A CA 1
ATOM 673 C C . SER A 1 92 ? -12.403 6.263 16.983 1.00 97.88 92 SER A C 1
ATOM 675 O O . SER A 1 92 ? -12.649 7.173 16.190 1.00 97.88 92 SER A O 1
ATOM 677 N N . SER A 1 93 ? -11.804 6.489 18.154 1.00 95.75 93 SER A N 1
ATOM 678 C CA . SER A 1 93 ? -11.393 7.833 18.583 1.00 95.75 93 SER A CA 1
ATOM 679 C C . SER A 1 93 ? -10.323 8.450 17.673 1.00 95.75 93 SER A C 1
ATOM 681 O O . SER A 1 93 ? -10.207 9.674 17.593 1.00 95.75 93 SER A O 1
ATOM 683 N N . ASN A 1 94 ? -9.566 7.618 16.951 1.00 87.06 94 ASN A N 1
ATOM 684 C CA . ASN A 1 94 ? -8.581 8.033 15.967 1.00 87.06 94 ASN A CA 1
ATOM 685 C C . ASN A 1 94 ? -8.602 7.119 14.731 1.00 87.06 94 ASN A C 1
ATOM 687 O O . ASN A 1 94 ? -7.863 6.136 14.640 1.00 87.06 94 ASN A O 1
ATOM 691 N N . THR A 1 95 ? -9.399 7.501 13.731 1.00 86.06 95 THR A N 1
ATOM 692 C CA . THR A 1 95 ? -9.509 6.788 12.445 1.00 86.06 95 THR A CA 1
ATOM 693 C C . THR A 1 95 ? -8.235 6.809 11.607 1.00 86.06 95 THR A C 1
ATOM 695 O O . THR A 1 95 ? -8.140 6.066 10.638 1.00 86.06 95 THR A O 1
ATOM 698 N N . ARG A 1 96 ? -7.231 7.625 11.967 1.00 76.44 96 ARG A N 1
ATOM 699 C CA . ARG A 1 96 ? -5.904 7.533 11.346 1.00 76.44 96 ARG A CA 1
ATOM 700 C C . ARG A 1 96 ? -5.109 6.349 11.881 1.00 76.44 96 ARG A C 1
ATOM 702 O O . ARG A 1 96 ? -4.256 5.866 11.152 1.00 76.44 96 ARG A O 1
ATOM 709 N N . VAL A 1 97 ? -5.360 5.901 13.114 1.00 78.62 97 VAL A N 1
ATOM 710 C CA . VAL A 1 97 ? -4.684 4.753 13.749 1.00 78.62 97 VAL A CA 1
ATOM 711 C C . VAL A 1 97 ? -5.420 3.453 13.452 1.00 78.62 97 VAL A C 1
ATOM 713 O O . VAL A 1 97 ? -4.797 2.490 13.018 1.00 78.62 97 VAL A O 1
ATOM 716 N N . ALA A 1 98 ? -6.737 3.430 13.652 1.00 90.06 98 ALA A N 1
ATOM 717 C CA . ALA A 1 98 ? -7.554 2.266 13.340 1.00 90.06 98 ALA A CA 1
ATOM 718 C C . ALA A 1 98 ? -8.931 2.683 12.826 1.00 90.06 98 ALA A C 1
ATOM 720 O O . ALA A 1 98 ? -9.587 3.531 13.438 1.00 90.06 98 ALA A O 1
ATOM 721 N N . THR A 1 99 ? -9.389 2.074 11.738 1.00 90.94 99 THR A N 1
ATOM 722 C CA . THR A 1 99 ? -10.762 2.216 11.233 1.00 90.94 99 THR A CA 1
ATOM 723 C C . THR A 1 99 ? -11.631 1.055 11.706 1.00 90.94 99 THR A C 1
ATOM 725 O O . THR A 1 99 ? -11.122 0.017 12.129 1.00 90.94 99 THR A O 1
ATOM 728 N N . VAL A 1 100 ? -12.950 1.247 11.665 1.00 97.25 100 VAL A N 1
ATOM 729 C CA . VAL A 1 100 ? -13.938 0.250 12.091 1.00 97.25 100 VAL A CA 1
ATOM 730 C C . VAL A 1 100 ? -14.980 0.046 11.001 1.00 97.25 100 VAL A C 1
ATOM 732 O O . VAL A 1 100 ? -15.383 1.010 10.353 1.00 97.25 100 VAL A O 1
ATOM 735 N N . ASP A 1 101 ? -15.419 -1.194 10.835 1.00 96.75 101 ASP A N 1
ATOM 736 C CA . ASP A 1 101 ? -16.552 -1.575 9.996 1.00 96.75 101 ASP A CA 1
ATOM 737 C C . ASP A 1 101 ? -17.399 -2.626 10.722 1.00 96.75 101 ASP A C 1
ATOM 739 O O . ASP A 1 101 ? -16.858 -3.509 11.396 1.00 96.75 101 ASP A O 1
ATOM 743 N N . VAL A 1 102 ? -18.725 -2.523 10.620 1.00 97.62 102 VAL A N 1
ATOM 744 C CA . VAL A 1 102 ? -19.659 -3.435 11.295 1.00 97.62 102 VAL A CA 1
ATOM 745 C C . VAL A 1 102 ? -20.648 -3.999 10.286 1.00 97.62 102 VAL A C 1
ATOM 747 O O . VAL A 1 102 ? -21.437 -3.269 9.691 1.00 97.62 102 VAL A O 1
ATOM 750 N N . ALA A 1 103 ? -20.646 -5.324 10.148 1.00 94.81 103 ALA A N 1
ATOM 751 C CA . ALA A 1 103 ? -21.588 -6.063 9.318 1.00 94.81 103 ALA A CA 1
ATOM 752 C C . ALA A 1 103 ? -22.348 -7.084 10.176 1.00 94.81 103 ALA A C 1
ATOM 754 O O . ALA A 1 103 ? -21.813 -8.126 10.571 1.00 94.81 103 ALA A O 1
ATOM 755 N N . GLY A 1 104 ? -23.610 -6.779 10.491 1.00 94.56 104 GLY A N 1
ATOM 756 C CA . GLY A 1 104 ? -24.401 -7.570 11.435 1.00 94.56 104 GLY A CA 1
ATOM 757 C C . GLY A 1 104 ? -23.750 -7.567 12.820 1.00 94.56 104 GLY A C 1
ATOM 758 O O . GLY A 1 104 ? -23.612 -6.517 13.434 1.00 94.56 104 GLY A O 1
ATOM 759 N N . SER A 1 105 ? -23.318 -8.736 13.304 1.00 95.44 105 SER A N 1
ATOM 760 C CA . SER A 1 105 ? -22.598 -8.861 14.582 1.00 95.44 105 SER A CA 1
ATOM 761 C C . SER A 1 105 ? -21.073 -8.910 14.435 1.00 95.44 105 SER A C 1
ATOM 763 O O . SER A 1 105 ? -20.389 -9.197 15.417 1.00 95.44 105 SER A O 1
ATOM 765 N N . MET A 1 106 ? -20.533 -8.776 13.222 1.00 97.62 106 MET A N 1
ATOM 766 C CA . MET A 1 106 ? -19.093 -8.848 12.974 1.00 97.62 106 MET A CA 1
ATOM 767 C C . MET A 1 106 ? -18.509 -7.438 12.963 1.00 97.62 106 MET A C 1
ATOM 769 O O . MET A 1 106 ? -18.862 -6.641 12.099 1.00 97.62 106 MET A O 1
ATOM 773 N N . LEU A 1 107 ? -17.597 -7.163 13.891 1.00 97.81 107 LEU A N 1
ATOM 774 C CA . LEU A 1 107 ? -16.760 -5.968 13.892 1.00 97.81 107 LEU A CA 1
ATOM 775 C C . LEU A 1 107 ? -15.420 -6.297 13.233 1.00 97.81 107 LEU A C 1
ATOM 777 O O . LEU A 1 107 ? -14.746 -7.247 13.638 1.00 97.81 107 LEU A O 1
ATOM 781 N N . VAL A 1 108 ? -15.025 -5.492 12.252 1.00 95.62 108 VAL A N 1
ATOM 782 C CA . VAL A 1 108 ? -13.696 -5.513 11.637 1.00 95.62 108 VAL A CA 1
ATOM 783 C C . VAL A 1 108 ? -12.972 -4.224 12.016 1.00 95.62 108 VAL A C 1
ATOM 785 O O . VAL A 1 108 ? -13.475 -3.130 11.775 1.00 95.62 108 VAL A O 1
ATOM 788 N N . LEU A 1 109 ? -11.797 -4.356 12.627 1.00 95.00 109 LEU A N 1
ATOM 789 C CA . LEU A 1 109 ? -10.881 -3.250 12.903 1.00 95.00 109 LEU A CA 1
ATOM 790 C C . LEU A 1 109 ? -9.711 -3.350 11.927 1.00 95.00 109 LEU A C 1
ATOM 792 O O . LEU A 1 109 ? -9.054 -4.391 11.916 1.00 95.00 109 LEU A O 1
ATOM 796 N N . SER A 1 110 ? -9.412 -2.293 11.175 1.00 85.88 110 SER A N 1
ATOM 797 C CA . SER A 1 110 ? -8.233 -2.252 10.295 1.00 85.88 110 SER A CA 1
ATOM 798 C C . SER A 1 110 ? -7.182 -1.311 10.867 1.00 85.88 110 SER A C 1
ATOM 800 O O . SER A 1 110 ? -7.466 -0.148 11.157 1.00 85.88 110 SER A O 1
ATOM 802 N N . ALA A 1 111 ? -5.963 -1.813 11.046 1.00 83.94 111 ALA A N 1
ATOM 803 C CA . ALA A 1 111 ? -4.842 -1.070 11.603 1.00 83.94 111 ALA A CA 1
ATOM 804 C C . ALA A 1 111 ? -4.177 -0.189 10.533 1.00 83.94 111 ALA A C 1
ATOM 806 O O . ALA A 1 111 ? -3.400 -0.674 9.711 1.00 83.94 111 ALA A O 1
ATOM 807 N N . THR A 1 112 ? -4.461 1.112 10.543 1.00 75.25 112 THR A N 1
ATOM 808 C CA . THR A 1 112 ? -4.041 2.050 9.488 1.00 75.25 112 THR A CA 1
ATOM 809 C C . THR A 1 112 ? -2.786 2.848 9.828 1.00 75.25 112 THR A C 1
ATOM 811 O O . THR A 1 112 ? -2.085 3.287 8.920 1.00 75.25 112 THR A O 1
ATOM 814 N N . ASN A 1 113 ? -2.476 3.058 11.111 1.00 66.62 113 ASN A N 1
ATOM 815 C CA . ASN A 1 113 ? -1.237 3.716 11.538 1.00 66.62 113 ASN A CA 1
ATOM 816 C C . ASN A 1 113 ? -0.838 3.274 12.949 1.00 66.62 113 ASN A C 1
ATOM 818 O O . ASN A 1 113 ? -1.694 2.877 13.732 1.00 66.62 113 ASN A O 1
ATOM 822 N N . LEU A 1 114 ? 0.450 3.371 13.277 1.00 71.94 114 LEU A N 1
ATOM 823 C CA . LEU A 1 114 ? 0.972 3.056 14.605 1.00 71.94 114 LEU A CA 1
ATOM 824 C C . LEU A 1 114 ? 0.346 3.951 15.679 1.00 71.94 114 LEU A C 1
ATOM 826 O O . LEU A 1 114 ? 0.094 5.138 15.457 1.00 71.94 114 LEU A O 1
ATOM 830 N N . GLY A 1 115 ? 0.167 3.393 16.872 1.00 78.06 115 GLY A N 1
ATOM 831 C CA . GLY A 1 115 ? -0.340 4.114 18.034 1.00 78.06 115 GLY A CA 1
ATOM 832 C C . GLY A 1 115 ? -1.541 3.426 18.660 1.00 78.06 115 GLY A C 1
ATOM 833 O O . GLY A 1 115 ? -1.795 2.250 18.427 1.00 78.06 115 GLY A O 1
ATOM 834 N N . ARG A 1 116 ? -2.286 4.162 19.484 1.00 90.44 116 ARG A N 1
ATOM 835 C CA . ARG A 1 116 ? -3.468 3.641 20.174 1.00 90.44 116 ARG A CA 1
ATOM 836 C C . ARG A 1 116 ? -4.708 4.432 19.777 1.00 90.44 116 ARG A C 1
ATOM 838 O O . ARG A 1 116 ? -4.651 5.658 19.679 1.00 90.44 116 ARG A O 1
ATOM 845 N N . SER A 1 117 ? -5.806 3.722 19.559 1.00 93.62 117 SER A N 1
ATOM 846 C CA . SER A 1 117 ? -7.150 4.278 19.412 1.00 93.62 117 SER A CA 1
ATOM 847 C C . SER A 1 117 ? -8.077 3.628 20.433 1.00 93.62 117 SER A C 1
ATOM 849 O O . SER A 1 117 ? -7.907 2.457 20.762 1.00 93.62 117 SER A O 1
ATOM 851 N N . ASP A 1 118 ? -9.059 4.372 20.927 1.00 97.75 118 ASP A N 1
ATOM 852 C CA . ASP A 1 118 ? -10.135 3.819 21.745 1.00 97.75 118 ASP A CA 1
ATOM 853 C C . ASP A 1 118 ? -11.312 3.497 20.831 1.00 97.75 118 ASP A C 1
ATOM 855 O O . ASP A 1 118 ? -11.807 4.371 20.112 1.00 97.75 118 ASP A O 1
ATOM 859 N N . ILE A 1 119 ? -11.766 2.250 20.866 1.00 98.50 119 ILE A N 1
ATOM 860 C CA . ILE A 1 119 ? -12.927 1.800 20.108 1.00 98.50 119 ILE A CA 1
ATOM 861 C C . ILE A 1 119 ? -14.136 1.807 21.033 1.00 98.50 119 ILE A C 1
ATOM 863 O O . ILE A 1 119 ? -14.097 1.216 22.110 1.00 98.50 119 ILE A O 1
ATOM 867 N N . SER A 1 120 ? -15.218 2.467 20.622 1.00 98.25 120 SER A N 1
ATOM 868 C CA . SER A 1 120 ? -16.516 2.395 21.295 1.00 98.25 120 SER A CA 1
ATOM 869 C C . SER A 1 120 ? -17.487 1.568 20.471 1.00 98.25 120 SER A C 1
ATOM 871 O O . SER A 1 120 ? -17.671 1.870 19.294 1.00 98.25 120 SER A O 1
ATOM 873 N N . VAL A 1 121 ? -18.133 0.586 21.093 1.00 98.56 121 VAL A N 1
ATOM 874 C CA . VAL A 1 121 ? -19.178 -0.241 20.480 1.00 98.56 121 VAL A CA 1
ATOM 875 C C . VAL A 1 121 ? -20.479 -0.041 21.240 1.00 98.56 121 VAL A C 1
ATOM 877 O O . VAL A 1 121 ? -20.499 -0.196 22.462 1.00 98.56 121 VAL A O 1
ATOM 880 N N . THR A 1 122 ? -21.546 0.287 20.520 1.00 98.38 122 THR A N 1
ATOM 881 C CA . THR A 1 122 ? -22.901 0.436 21.053 1.00 98.38 122 THR A CA 1
ATOM 882 C C . THR A 1 122 ? -23.767 -0.707 20.546 1.00 98.38 122 THR A C 1
ATOM 884 O O . THR A 1 122 ? -23.825 -0.944 19.341 1.00 98.38 122 THR A O 1
ATOM 887 N N . ALA A 1 123 ? -24.430 -1.402 21.466 1.00 98.19 123 ALA A N 1
ATOM 888 C CA . ALA A 1 123 ? -25.466 -2.380 21.168 1.00 98.19 123 ALA A CA 1
ATOM 889 C C . ALA A 1 123 ? -26.833 -1.770 21.493 1.00 98.19 123 ALA A C 1
ATOM 891 O O . ALA A 1 123 ? -26.999 -1.235 22.592 1.00 98.19 123 ALA A O 1
ATOM 892 N N . SER A 1 124 ? -27.779 -1.852 20.558 1.00 98.00 124 SER A N 1
ATOM 893 C CA . SER A 1 124 ? -29.125 -1.287 20.703 1.00 98.00 124 SER A CA 1
ATOM 894 C C . SER A 1 124 ? -30.197 -2.333 20.423 1.00 98.00 124 SER A C 1
ATOM 896 O O . SER A 1 124 ? -30.073 -3.098 19.459 1.00 98.00 124 SER A O 1
ATOM 898 N N . ASP A 1 125 ? -31.240 -2.345 21.246 1.00 96.88 125 ASP A N 1
ATOM 899 C CA . ASP A 1 125 ? -32.441 -3.151 21.026 1.00 96.88 125 ASP A CA 1
ATOM 900 C C . ASP A 1 125 ? -33.401 -2.473 20.014 1.00 96.88 125 ASP A C 1
ATOM 902 O O . ASP A 1 125 ? -33.204 -1.305 19.646 1.00 96.88 125 ASP A O 1
ATOM 906 N N . PRO A 1 126 ? -34.436 -3.182 19.522 1.00 95.50 126 PRO A N 1
ATOM 907 C CA . PRO A 1 126 ? -35.430 -2.619 18.603 1.00 95.50 126 PRO A CA 1
ATOM 908 C C . PRO A 1 126 ? -36.292 -1.490 19.193 1.00 95.50 126 PRO A C 1
ATOM 910 O O . PRO A 1 126 ? -36.864 -0.703 18.436 1.00 95.50 126 PRO A O 1
ATOM 913 N N . ASP A 1 127 ? -36.383 -1.406 20.518 1.00 93.81 127 ASP A N 1
ATOM 914 C CA . ASP A 1 127 ? -37.165 -0.410 21.255 1.00 93.81 127 ASP A CA 1
ATOM 915 C C . ASP A 1 127 ? -36.366 0.879 21.547 1.00 93.81 127 ASP A C 1
ATOM 917 O O . ASP A 1 127 ? -36.909 1.860 22.065 1.00 93.81 127 ASP A O 1
ATOM 921 N N . GLY A 1 128 ? -35.086 0.913 21.163 1.00 91.44 128 GLY A N 1
ATOM 922 C CA . GLY A 1 128 ? -34.201 2.071 21.219 1.00 91.44 128 GLY A CA 1
ATOM 923 C C . GLY A 1 128 ? -33.392 2.212 22.509 1.00 91.44 128 GLY A C 1
ATOM 924 O O . GLY A 1 128 ? -32.732 3.242 22.681 1.00 91.44 128 GLY A O 1
ATOM 925 N N . SER A 1 129 ? -33.403 1.224 23.410 1.00 96.19 129 SER A N 1
ATOM 926 C CA . SER A 1 129 ? -32.460 1.216 24.533 1.00 96.19 129 SER A CA 1
ATOM 927 C C . SER A 1 129 ? -31.102 0.691 24.077 1.00 96.19 129 SER A C 1
ATOM 929 O O . SER A 1 129 ? -30.995 -0.121 23.160 1.00 96.19 129 SER A O 1
ATOM 931 N N . SER A 1 130 ? -30.031 1.173 24.710 1.00 97.19 130 SER A N 1
ATOM 932 C CA . SER A 1 130 ? -28.672 0.854 24.269 1.00 97.19 130 SER A CA 1
ATOM 933 C C . SER A 1 130 ? -27.668 0.806 25.409 1.00 97.19 130 SER A C 1
ATOM 935 O O . SER A 1 130 ? -27.820 1.504 26.416 1.00 97.19 130 SER A O 1
ATOM 937 N N . VAL A 1 131 ? -26.590 0.057 25.196 1.00 98.31 131 VAL A N 1
ATOM 938 C CA . VAL A 1 131 ? -25.413 0.028 26.065 1.00 98.31 131 VAL A CA 1
ATOM 939 C C . VAL A 1 131 ? -24.145 0.192 25.235 1.00 98.31 131 VAL A C 1
ATOM 941 O O . VAL A 1 131 ? -24.022 -0.365 24.146 1.00 98.31 131 VAL A O 1
ATOM 944 N N . THR A 1 132 ? -23.180 0.948 25.756 1.00 98.25 132 THR A N 1
ATOM 945 C CA . THR A 1 132 ? -21.895 1.184 25.089 1.00 98.25 132 THR A CA 1
ATOM 946 C C . THR A 1 132 ? -20.751 0.628 25.919 1.00 98.25 132 THR A C 1
ATOM 948 O O . THR A 1 132 ? -20.666 0.872 27.123 1.00 98.25 132 THR A O 1
ATOM 951 N N . GLN A 1 133 ? -19.820 -0.050 25.256 1.00 97.88 133 GLN A N 1
ATOM 952 C CA . GLN A 1 133 ? -18.554 -0.478 25.835 1.00 97.88 133 GLN A CA 1
ATOM 953 C C . GLN A 1 133 ? -17.376 0.131 25.071 1.00 97.88 133 GLN A C 1
ATOM 955 O O . GLN A 1 133 ? -17.493 0.456 23.889 1.00 97.88 133 GLN A O 1
ATOM 960 N N . ARG A 1 134 ? -16.239 0.309 25.752 1.00 98.25 134 ARG A N 1
ATOM 961 C CA . ARG A 1 134 ? -14.990 0.785 25.152 1.00 98.25 134 ARG A CA 1
ATOM 962 C C . ARG A 1 134 ? -13.849 -0.182 25.427 1.00 98.25 134 ARG A C 1
ATOM 964 O O . ARG A 1 134 ? -13.780 -0.724 26.527 1.00 98.25 134 ARG A O 1
ATOM 971 N N . PHE A 1 135 ? -12.956 -0.329 24.459 1.00 98.44 135 PHE A N 1
ATOM 972 C CA . PHE A 1 135 ? -11.706 -1.074 24.586 1.00 98.44 135 PHE A CA 1
ATOM 973 C C . PHE A 1 135 ? -10.607 -0.394 23.762 1.00 98.44 135 PHE A C 1
ATOM 975 O O . PHE A 1 135 ? -10.888 0.343 22.812 1.00 98.44 135 PHE A O 1
ATOM 982 N N . GLY A 1 136 ? -9.352 -0.615 24.136 1.00 96.50 136 GLY A N 1
ATOM 983 C CA . GLY A 1 136 ? -8.202 -0.083 23.419 1.00 96.50 136 GLY A CA 1
ATOM 984 C C . GLY A 1 136 ? -7.851 -0.930 22.199 1.00 96.50 136 GLY A C 1
ATOM 985 O O . GLY A 1 136 ? -7.811 -2.153 22.277 1.00 96.50 136 GLY A O 1
ATOM 986 N N . MET A 1 137 ? -7.533 -0.279 21.085 1.00 95.94 137 MET A N 1
ATOM 987 C CA . MET A 1 137 ? -6.865 -0.871 19.930 1.00 95.94 137 MET A CA 1
ATOM 988 C C . MET A 1 137 ? -5.452 -0.300 19.842 1.00 95.94 137 MET A C 1
ATOM 990 O O . MET A 1 137 ? -5.278 0.893 19.579 1.00 95.94 137 MET A O 1
ATOM 994 N N . THR A 1 138 ? -4.447 -1.143 20.056 1.00 92.25 138 THR A N 1
ATOM 995 C CA . THR A 1 138 ? -3.036 -0.781 19.897 1.00 92.25 138 THR A CA 1
ATOM 996 C C . THR A 1 138 ? -2.530 -1.315 18.565 1.00 92.25 138 THR A C 1
ATOM 998 O O . THR A 1 138 ? -2.574 -2.513 18.291 1.00 92.25 138 THR A O 1
ATOM 1001 N N . VAL A 1 139 ? -2.046 -0.414 17.722 1.00 82.44 139 VAL A N 1
ATOM 1002 C CA . VAL A 1 139 ? -1.363 -0.751 16.482 1.00 82.44 139 VAL A CA 1
ATOM 1003 C C . VAL A 1 139 ? 0.131 -0.653 16.719 1.00 82.44 139 VAL A C 1
ATOM 1005 O O . VAL A 1 139 ? 0.684 0.430 16.933 1.00 82.44 139 VAL A O 1
ATOM 1008 N N . GLU A 1 140 ? 0.775 -1.805 16.675 1.00 78.88 140 GLU A N 1
ATOM 1009 C CA . GLU A 1 140 ? 2.207 -1.950 16.866 1.00 78.88 140 GLU A CA 1
ATOM 1010 C C . GLU A 1 140 ? 2.904 -2.136 15.518 1.00 78.88 140 GLU A C 1
ATOM 1012 O O . GLU A 1 140 ? 2.305 -2.511 14.505 1.00 78.88 140 GLU A O 1
ATOM 1017 N N . ALA A 1 141 ? 4.205 -1.878 15.494 1.00 61.72 141 ALA A N 1
ATOM 1018 C CA . ALA A 1 141 ? 5.028 -2.415 14.426 1.00 61.72 141 ALA A CA 1
ATOM 1019 C C . ALA A 1 141 ? 5.172 -3.928 14.664 1.00 61.72 141 ALA A C 1
ATOM 1021 O O . ALA A 1 141 ? 5.201 -4.343 15.827 1.00 61.72 141 ALA A O 1
ATOM 1022 N N . PRO A 1 142 ? 5.261 -4.767 13.615 1.00 54.28 142 PRO A N 1
ATOM 1023 C CA . PRO A 1 142 ? 5.647 -6.159 13.803 1.00 54.28 142 PRO A CA 1
ATOM 1024 C C . PRO A 1 142 ? 6.899 -6.222 14.668 1.00 54.28 142 PRO A C 1
ATOM 1026 O O . PRO A 1 142 ? 7.894 -5.551 14.384 1.00 54.28 142 PRO A O 1
ATOM 1029 N N . ALA A 1 143 ? 6.824 -7.002 15.751 1.00 49.00 143 ALA A N 1
ATOM 1030 C CA . ALA A 1 143 ? 7.994 -7.286 16.558 1.00 49.00 143 ALA A CA 1
ATOM 1031 C C . ALA A 1 143 ? 9.081 -7.795 15.611 1.00 49.00 143 ALA A C 1
ATOM 1033 O O . ALA A 1 143 ? 8.841 -8.702 14.810 1.00 49.00 143 ALA A O 1
ATOM 1034 N N . SER A 1 144 ? 10.265 -7.207 15.708 1.00 49.94 144 SER A N 1
ATOM 1035 C CA . SER A 1 144 ? 11.470 -7.597 14.985 1.00 49.94 144 SER A CA 1
ATOM 1036 C C . SER A 1 144 ? 12.003 -8.947 15.489 1.00 49.94 144 SER A C 1
ATOM 1038 O O . SER A 1 144 ? 13.175 -9.092 15.834 1.00 49.94 144 SER A O 1
ATOM 1040 N N . ALA A 1 145 ? 11.134 -9.958 15.574 1.00 36.19 145 ALA A N 1
ATOM 1041 C CA . ALA A 1 145 ? 11.491 -11.342 15.829 1.00 36.19 145 ALA A CA 1
ATOM 1042 C C . ALA A 1 145 ? 12.267 -11.855 14.608 1.00 36.19 145 ALA A C 1
ATOM 1044 O O . ALA A 1 145 ? 11.709 -12.458 13.696 1.00 36.19 145 ALA A O 1
ATOM 1045 N N . GLY A 1 146 ? 13.560 -11.532 14.597 1.00 40.91 146 GLY A N 1
ATOM 1046 C CA . GLY A 1 146 ? 14.429 -11.632 13.436 1.00 40.91 146 GLY A CA 1
ATOM 1047 C C . GLY A 1 146 ? 14.384 -10.343 12.628 1.00 40.91 146 GLY A C 1
ATOM 1048 O O . GLY A 1 146 ? 13.599 -10.217 11.693 1.00 40.91 146 GLY A O 1
ATOM 1049 N N . LEU A 1 147 ? 15.238 -9.380 12.981 1.00 39.81 147 LEU A N 1
ATOM 1050 C CA . LEU A 1 147 ? 15.629 -8.315 12.062 1.00 39.81 147 LEU A CA 1
ATOM 1051 C C . LEU A 1 147 ? 16.184 -8.983 10.791 1.00 39.81 147 LEU A C 1
ATOM 1053 O O . LEU A 1 147 ? 17.340 -9.395 10.745 1.00 39.81 147 LEU A O 1
ATOM 1057 N N . HIS A 1 148 ? 15.343 -9.153 9.770 1.00 43.16 148 HIS A N 1
ATOM 1058 C CA . HIS A 1 148 ? 15.813 -9.321 8.402 1.00 43.16 148 HIS A CA 1
ATOM 1059 C C . HIS A 1 148 ? 16.373 -7.961 7.998 1.00 43.16 148 HIS A C 1
ATOM 1061 O O . HIS A 1 148 ? 15.647 -7.043 7.613 1.00 43.16 148 HIS A O 1
ATOM 1067 N N . ASP A 1 149 ? 17.676 -7.821 8.218 1.00 41.69 149 ASP A N 1
ATOM 1068 C CA . ASP A 1 149 ? 18.419 -6.571 8.197 1.00 41.69 149 ASP A CA 1
ATOM 1069 C C . ASP A 1 149 ? 18.331 -5.793 6.870 1.00 41.69 149 ASP A C 1
ATOM 1071 O O . ASP A 1 149 ? 18.771 -4.649 6.856 1.00 41.69 149 ASP A O 1
ATOM 1075 N N . ALA A 1 150 ? 17.774 -6.323 5.769 1.00 43.41 150 ALA A N 1
ATOM 1076 C CA . ALA A 1 150 ? 17.749 -5.644 4.467 1.00 43.41 150 ALA A CA 1
ATOM 1077 C C . ALA A 1 150 ? 16.541 -4.754 4.153 1.00 43.41 150 ALA A C 1
ATOM 1079 O O . ALA A 1 150 ? 16.720 -3.802 3.394 1.00 43.41 150 ALA A O 1
ATOM 1080 N N . PHE A 1 151 ? 15.347 -4.977 4.716 1.00 44.78 151 PHE A N 1
ATOM 1081 C CA . PHE A 1 151 ? 14.156 -4.265 4.213 1.00 44.78 151 PHE A CA 1
ATOM 1082 C C . PHE A 1 151 ? 14.2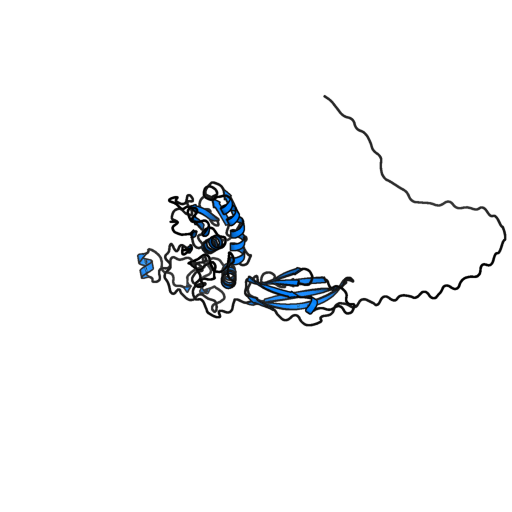22 -2.743 4.446 1.00 44.78 151 PHE A C 1
ATOM 1084 O O . PHE A 1 151 ? 13.849 -1.946 3.589 1.00 44.78 151 PHE A O 1
ATOM 1091 N N . TRP A 1 152 ? 14.775 -2.315 5.587 1.00 43.47 152 TRP A N 1
ATOM 1092 C CA . TRP A 1 152 ? 14.947 -0.891 5.912 1.00 43.47 152 TRP A CA 1
ATOM 1093 C C . TRP A 1 152 ? 16.168 -0.238 5.253 1.00 43.47 152 TRP A C 1
ATOM 1095 O O . TRP A 1 152 ? 16.262 0.988 5.219 1.00 43.47 152 TRP A O 1
ATOM 1105 N N . ARG A 1 153 ? 17.098 -1.017 4.684 1.00 41.59 153 ARG A N 1
ATOM 1106 C CA . ARG A 1 153 ? 18.328 -0.509 4.027 1.00 41.59 153 ARG A CA 1
ATOM 1107 C C . ARG A 1 153 ? 18.088 0.121 2.659 1.00 41.59 153 ARG A C 1
ATOM 1109 O O . ARG A 1 153 ? 19.023 0.490 1.956 1.00 41.59 153 ARG A O 1
ATOM 1116 N N . GLN A 1 154 ? 16.826 0.184 2.295 1.00 45.91 154 GLN A N 1
ATOM 1117 C CA . GLN A 1 154 ? 16.361 0.068 0.936 1.00 45.91 154 GLN A CA 1
ATOM 1118 C C . GLN A 1 154 ? 15.124 0.914 0.668 1.00 45.91 154 GLN A C 1
ATOM 1120 O O . GLN A 1 154 ? 14.670 0.996 -0.470 1.00 45.91 154 GLN A O 1
ATOM 1125 N N . PHE A 1 155 ? 14.631 1.609 1.697 1.00 49.19 155 PHE A N 1
ATOM 1126 C CA . PHE A 1 155 ? 14.061 2.913 1.438 1.00 49.19 155 PHE A CA 1
ATOM 1127 C C . PHE A 1 155 ? 15.177 3.727 0.807 1.00 49.19 155 PHE A C 1
ATOM 1129 O O . PHE A 1 155 ? 16.199 3.961 1.457 1.00 49.19 155 PHE A O 1
ATOM 1136 N N . ALA A 1 156 ? 15.036 4.055 -0.475 1.00 47.34 156 ALA A N 1
ATOM 1137 C CA . ALA A 1 156 ? 16.034 4.826 -1.187 1.00 47.34 156 ALA A CA 1
ATOM 1138 C C . ALA A 1 156 ? 16.190 6.158 -0.457 1.00 47.34 156 ALA A C 1
ATOM 1140 O O . ALA A 1 156 ? 15.384 7.069 -0.606 1.00 47.34 156 ALA A O 1
ATOM 1141 N N . PHE A 1 157 ? 17.196 6.277 0.401 1.00 48.91 157 PHE A N 1
ATOM 1142 C CA . PHE A 1 157 ? 17.637 7.593 0.785 1.00 48.91 157 PHE A CA 1
ATOM 1143 C C . PHE A 1 157 ? 18.371 8.188 -0.428 1.00 48.91 157 PHE A C 1
ATOM 1145 O O . PHE A 1 157 ? 19.044 7.461 -1.154 1.00 48.91 157 PHE A O 1
ATOM 1152 N N . ASN A 1 158 ? 18.190 9.482 -0.679 1.00 43.09 158 ASN A N 1
ATOM 1153 C CA . ASN A 1 158 ? 18.547 10.186 -1.912 1.00 4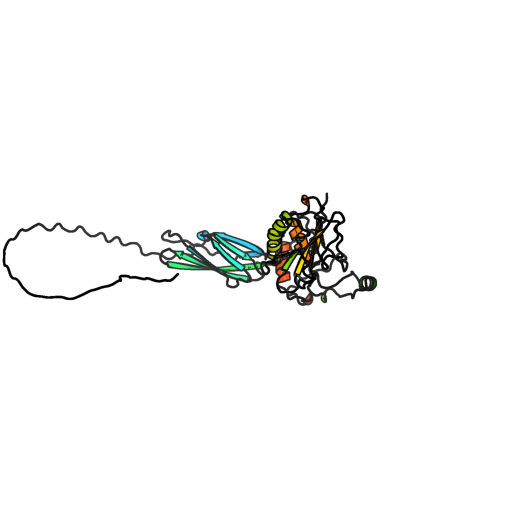3.09 158 ASN A CA 1
ATOM 1154 C C . ASN A 1 158 ? 20.062 10.352 -2.152 1.00 43.09 158 ASN A C 1
ATOM 1156 O O . ASN A 1 158 ? 20.535 11.477 -2.268 1.00 43.09 158 ASN A O 1
ATOM 1160 N N . ASP A 1 159 ? 20.831 9.272 -2.205 1.00 41.94 159 ASP A N 1
ATOM 1161 C CA . ASP A 1 159 ? 22.154 9.251 -2.835 1.00 41.94 159 ASP A CA 1
ATOM 1162 C C . ASP A 1 159 ? 22.547 7.792 -3.085 1.00 41.94 159 ASP A C 1
ATOM 1164 O O . ASP A 1 159 ? 22.520 6.960 -2.182 1.00 41.94 159 ASP A O 1
ATOM 1168 N N . HIS A 1 160 ? 22.774 7.370 -4.329 1.00 48.59 160 HIS A N 1
ATOM 1169 C CA . HIS A 1 160 ? 24.077 7.481 -5.010 1.00 48.59 160 HIS A CA 1
ATOM 1170 C C . HIS A 1 160 ? 25.256 6.792 -4.286 1.00 48.59 160 HIS A C 1
ATOM 1172 O O . HIS A 1 160 ? 26.397 6.930 -4.717 1.00 48.59 160 HIS A O 1
ATOM 1178 N N . ASP A 1 161 ? 25.019 6.015 -3.226 1.00 46.50 161 ASP A N 1
ATOM 1179 C CA . ASP A 1 161 ? 26.090 5.582 -2.327 1.00 46.50 161 ASP A CA 1
ATOM 1180 C C . ASP A 1 161 ? 26.693 4.202 -2.633 1.00 46.50 161 ASP A C 1
ATOM 1182 O O . ASP A 1 161 ? 26.374 3.146 -2.082 1.00 46.50 161 ASP A O 1
ATOM 1186 N N . CYS A 1 162 ? 27.742 4.298 -3.424 1.00 47.25 162 CYS A N 1
ATOM 1187 C CA . CYS A 1 162 ? 29.061 3.768 -3.116 1.00 47.25 162 CYS A CA 1
ATOM 1188 C C . CYS A 1 162 ? 29.435 3.679 -1.612 1.00 47.25 162 CYS A C 1
ATOM 1190 O O . CYS A 1 162 ? 29.179 4.558 -0.796 1.00 47.25 162 CYS A O 1
ATOM 1192 N N . ARG A 1 163 ? 30.104 2.579 -1.232 1.00 49.22 163 ARG A N 1
ATOM 1193 C CA . ARG A 1 163 ? 30.330 2.147 0.169 1.00 49.22 163 ARG A CA 1
ATOM 1194 C C . ARG A 1 163 ? 31.344 2.984 0.958 1.00 49.22 163 ARG A C 1
ATOM 1196 O O . ARG A 1 163 ? 31.437 2.855 2.177 1.00 49.22 163 ARG A O 1
ATOM 1203 N N . THR A 1 164 ? 32.165 3.759 0.261 1.00 56.91 164 THR A N 1
ATOM 1204 C CA . THR A 1 164 ? 33.276 4.518 0.835 1.00 56.91 164 THR A CA 1
ATOM 1205 C C . THR A 1 164 ? 33.438 5.842 0.091 1.00 56.91 164 THR A C 1
ATOM 1207 O O . THR A 1 164 ? 33.087 5.922 -1.089 1.00 56.91 164 THR A O 1
ATOM 1210 N N . PRO A 1 165 ? 34.057 6.855 0.724 1.00 61.44 165 PRO A N 1
ATOM 1211 C CA . PRO A 1 165 ? 34.429 8.091 0.040 1.00 61.44 165 PRO A CA 1
ATOM 1212 C C . PRO A 1 165 ? 35.203 7.855 -1.265 1.00 61.44 165 PRO A C 1
ATOM 1214 O O . PRO A 1 165 ? 34.963 8.542 -2.251 1.00 61.44 165 PRO A O 1
ATOM 1217 N N . ALA A 1 166 ? 36.080 6.844 -1.291 1.00 64.75 166 ALA A N 1
ATOM 1218 C CA . ALA A 1 166 ? 36.877 6.491 -2.464 1.00 64.75 166 ALA A CA 1
ATOM 1219 C C . ALA A 1 166 ? 36.022 5.946 -3.620 1.00 64.75 166 ALA A C 1
ATOM 1221 O O . ALA A 1 166 ? 36.180 6.393 -4.751 1.00 64.75 166 ALA A O 1
ATOM 1222 N N . ALA A 1 167 ? 35.081 5.042 -3.331 1.00 58.44 167 ALA A N 1
ATOM 1223 C CA . ALA A 1 167 ? 34.172 4.511 -4.346 1.00 58.44 167 ALA A CA 1
ATOM 1224 C C . ALA A 1 167 ? 33.244 5.603 -4.911 1.00 58.44 167 ALA A C 1
ATOM 1226 O O . ALA A 1 167 ? 32.896 5.567 -6.087 1.00 58.44 167 ALA A O 1
ATOM 1227 N N . CYS A 1 168 ? 32.882 6.601 -4.099 1.00 57.94 168 CYS A N 1
ATOM 1228 C CA . CYS A 1 168 ? 32.103 7.747 -4.570 1.00 57.94 168 CYS A CA 1
ATOM 1229 C C . CYS A 1 168 ? 32.908 8.708 -5.417 1.00 57.94 168 CYS A C 1
ATOM 1231 O O . CYS A 1 168 ? 32.435 9.144 -6.461 1.00 57.94 168 CYS A O 1
ATOM 1233 N N . GLN A 1 169 ? 34.153 8.958 -5.040 1.00 64.50 169 GLN A N 1
ATOM 1234 C CA . GLN A 1 169 ? 35.051 9.757 -5.851 1.00 64.50 169 GLN A CA 1
ATOM 1235 C C . GLN A 1 169 ? 35.338 9.107 -7.216 1.00 64.50 169 GLN A C 1
ATOM 1237 O O . GLN A 1 169 ? 35.371 9.814 -8.219 1.00 64.50 169 GLN A O 1
ATOM 1242 N N . GLU A 1 170 ? 35.501 7.781 -7.269 1.00 62.53 170 GLU A N 1
ATOM 1243 C CA . GLU A 1 170 ? 35.718 7.027 -8.514 1.00 62.53 170 GLU A CA 1
ATOM 1244 C C . GLU A 1 170 ? 34.498 7.069 -9.444 1.00 62.53 170 GLU A C 1
ATOM 1246 O O . GLU A 1 170 ? 34.644 7.200 -10.657 1.00 62.53 170 GLU A O 1
ATOM 1251 N N . ALA A 1 171 ? 33.296 7.027 -8.872 1.00 53.28 171 ALA A N 1
ATOM 1252 C CA . ALA A 1 171 ? 32.045 7.064 -9.615 1.00 53.28 171 ALA A CA 1
ATOM 1253 C C . ALA A 1 171 ? 31.521 8.500 -9.878 1.00 53.28 171 ALA A C 1
ATOM 1255 O O . ALA A 1 171 ? 30.523 8.672 -10.568 1.00 53.28 171 ALA A O 1
ATOM 1256 N N . GLY A 1 172 ? 32.204 9.544 -9.387 1.00 60.25 172 GLY A N 1
ATOM 1257 C CA . GLY A 1 172 ? 31.822 10.948 -9.599 1.00 60.25 172 GLY A CA 1
ATOM 1258 C C . GLY A 1 172 ? 30.701 11.462 -8.683 1.00 60.25 172 GLY A C 1
ATOM 1259 O O . GLY A 1 172 ? 30.099 12.495 -8.977 1.00 60.25 172 GLY A O 1
ATOM 1260 N N . TYR A 1 173 ? 30.434 10.776 -7.570 1.00 55.91 173 TYR A N 1
ATOM 1261 C CA . TYR A 1 173 ? 29.391 11.106 -6.594 1.00 55.91 173 TYR A CA 1
ATOM 1262 C C . TYR A 1 173 ? 29.955 11.704 -5.300 1.00 55.91 173 TYR A C 1
ATOM 1264 O O . TYR A 1 173 ? 31.127 11.544 -4.952 1.00 55.91 173 TYR A O 1
ATOM 1272 N N . THR A 1 174 ? 29.095 12.405 -4.556 1.00 59.94 174 THR A N 1
ATOM 1273 C CA . THR A 1 174 ? 29.432 12.959 -3.239 1.00 59.94 174 THR A CA 1
ATOM 1274 C C . THR A 1 174 ? 29.051 11.955 -2.159 1.00 59.94 174 THR A C 1
ATOM 1276 O O . THR A 1 174 ? 27.875 11.659 -1.997 1.00 59.94 174 THR A O 1
ATOM 1279 N N . TYR A 1 175 ? 30.029 11.465 -1.396 1.00 60.44 175 TYR A N 1
ATOM 1280 C CA . TYR A 1 175 ? 29.771 10.569 -0.266 1.00 60.44 175 TYR A CA 1
ATOM 1281 C C . TYR A 1 175 ? 28.963 11.271 0.833 1.00 60.44 175 TYR A C 1
ATOM 1283 O O . TYR A 1 175 ? 29.400 12.309 1.345 1.00 60.44 175 TYR A O 1
ATOM 1291 N N . LYS A 1 176 ? 27.833 10.680 1.248 1.00 58.81 176 LYS A N 1
ATOM 1292 C CA . LYS A 1 176 ? 27.060 11.138 2.413 1.00 58.81 176 LYS A CA 1
ATOM 1293 C C . LYS A 1 176 ? 27.068 10.086 3.528 1.00 58.81 176 LYS A C 1
ATOM 1295 O O . LYS A 1 176 ? 26.642 8.953 3.310 1.00 58.81 176 LYS A O 1
ATOM 1300 N N . PRO A 1 177 ? 27.505 10.436 4.756 1.00 60.69 177 PRO A N 1
ATOM 1301 C CA . PRO A 1 177 ? 27.378 9.523 5.884 1.00 60.69 177 PRO A CA 1
ATOM 1302 C C . PRO A 1 177 ? 25.907 9.168 6.131 1.00 60.69 177 PRO A C 1
ATOM 1304 O O . PRO A 1 177 ? 25.012 9.977 5.873 1.00 60.69 177 PRO A O 1
ATOM 1307 N N . PHE A 1 178 ? 25.670 7.955 6.631 1.00 55.12 178 PHE A N 1
ATOM 1308 C CA . PHE A 1 178 ? 24.344 7.343 6.713 1.00 55.12 178 PHE A CA 1
ATOM 1309 C C . PHE A 1 178 ? 23.303 8.226 7.425 1.00 55.12 178 PHE A C 1
ATOM 1311 O O . PHE A 1 178 ? 22.171 8.361 6.968 1.00 55.12 178 PHE A O 1
ATOM 1318 N N . GLU A 1 179 ? 23.700 8.894 8.505 1.00 57.50 179 GLU A N 1
ATOM 1319 C CA . GLU A 1 179 ? 22.855 9.779 9.306 1.00 57.50 179 GLU A CA 1
ATOM 1320 C C . GLU A 1 179 ? 22.390 11.060 8.585 1.00 57.50 179 GLU A C 1
ATOM 1322 O O . GLU A 1 179 ? 21.395 11.665 8.990 1.00 57.50 179 GLU A O 1
ATOM 1327 N N . TRP A 1 180 ? 23.062 11.447 7.496 1.00 57.12 180 TRP A N 1
ATOM 1328 C CA . TRP A 1 180 ? 22.720 12.609 6.665 1.00 57.12 180 TRP A CA 1
ATOM 1329 C C . TRP A 1 180 ? 21.938 12.241 5.409 1.00 57.12 180 TRP A C 1
ATOM 1331 O O . TRP A 1 180 ? 21.606 13.121 4.612 1.00 57.12 180 TRP A O 1
ATOM 1341 N N . ARG A 1 181 ? 21.654 10.953 5.213 1.00 60.75 181 ARG A N 1
ATOM 1342 C CA . ARG A 1 181 ? 20.861 10.489 4.084 1.00 60.75 181 ARG A CA 1
ATOM 1343 C C . ARG A 1 181 ? 19.392 10.875 4.289 1.00 60.75 181 ARG A C 1
ATOM 1345 O O . ARG A 1 181 ? 18.866 10.807 5.400 1.00 60.75 181 ARG A O 1
ATOM 1352 N N . GLU A 1 182 ? 18.735 11.290 3.209 1.00 61.84 182 GLU A N 1
ATOM 1353 C CA . GLU A 1 182 ? 17.371 11.842 3.210 1.00 61.84 182 GLU A CA 1
ATOM 1354 C C . GLU A 1 182 ? 16.387 10.886 2.541 1.00 61.84 182 GLU A C 1
ATOM 1356 O O . GLU A 1 182 ? 16.671 10.421 1.445 1.00 61.84 182 GLU A O 1
ATOM 1361 N N . LEU A 1 183 ? 15.237 10.601 3.160 1.00 61.12 183 LEU A N 1
ATOM 1362 C CA . LEU A 1 183 ? 14.232 9.703 2.580 1.00 61.12 183 LEU A CA 1
ATOM 1363 C C . LEU A 1 183 ? 13.767 10.214 1.206 1.00 61.12 183 LEU A C 1
ATOM 1365 O O . LEU A 1 183 ? 13.131 11.274 1.108 1.00 61.12 183 LEU A O 1
ATOM 1369 N N . TRP A 1 184 ? 14.048 9.439 0.156 1.00 55.56 184 TRP A N 1
ATOM 1370 C CA . TRP A 1 184 ? 13.563 9.680 -1.195 1.00 55.56 184 TRP A CA 1
ATOM 1371 C C . TRP A 1 184 ? 12.334 8.820 -1.466 1.00 55.56 184 TRP A C 1
ATOM 1373 O O . TRP A 1 184 ? 12.333 7.604 -1.315 1.00 55.56 184 TRP A O 1
ATOM 1383 N N . ARG A 1 185 ? 11.260 9.484 -1.873 1.00 64.12 185 ARG A N 1
ATOM 1384 C CA . ARG A 1 185 ? 10.077 8.864 -2.461 1.00 64.12 185 ARG A CA 1
ATOM 1385 C C . ARG A 1 185 ? 9.538 9.796 -3.533 1.00 64.12 185 ARG A C 1
ATOM 1387 O O . ARG A 1 185 ? 9.866 10.994 -3.518 1.00 64.12 185 ARG A O 1
ATOM 1394 N N . LEU A 1 186 ? 8.692 9.262 -4.415 1.00 56.00 186 LEU A N 1
ATOM 1395 C CA . LEU A 1 186 ? 7.950 10.060 -5.390 1.00 56.00 186 LEU A CA 1
ATOM 1396 C C . LEU A 1 186 ? 7.345 11.307 -4.707 1.00 56.00 186 LEU A C 1
ATOM 1398 O O . LEU A 1 186 ? 6.836 11.206 -3.583 1.00 56.00 186 LEU A O 1
ATOM 1402 N N . PRO A 1 187 ? 7.429 12.502 -5.328 1.00 49.72 187 PRO A N 1
ATOM 1403 C CA . PRO A 1 187 ? 6.846 13.707 -4.761 1.00 49.72 187 PRO A CA 1
ATOM 1404 C C . PRO A 1 187 ? 5.358 13.494 -4.487 1.00 49.72 187 PRO A C 1
ATOM 1406 O O . PRO A 1 187 ? 4.644 13.020 -5.358 1.00 49.72 187 PRO A O 1
ATOM 1409 N N . SER A 1 188 ? 4.890 13.922 -3.314 1.00 52.62 188 SER A N 1
ATOM 1410 C CA . SER A 1 188 ? 3.494 14.340 -3.170 1.00 52.62 188 SER A CA 1
ATOM 1411 C C . SER A 1 188 ? 3.214 15.457 -4.195 1.00 52.62 188 SER A C 1
ATOM 1413 O O . SER A 1 188 ? 4.071 16.338 -4.350 1.00 52.62 188 SER A O 1
ATOM 1415 N N . PRO A 1 189 ? 2.058 15.460 -4.884 1.00 60.22 189 PRO A N 1
ATOM 1416 C CA . PRO A 1 189 ? 0.879 14.622 -4.634 1.00 60.22 189 PRO A CA 1
ATOM 1417 C C . PRO A 1 189 ? 1.004 13.199 -5.201 1.00 60.22 189 PRO A C 1
ATOM 1419 O O . PRO A 1 189 ? 1.854 12.972 -6.045 1.00 60.22 189 PRO A O 1
ATOM 1422 N N . SER A 1 190 ? 0.158 12.284 -4.695 1.00 65.00 190 SER A N 1
ATOM 1423 C CA . SER A 1 190 ? 0.006 10.843 -5.010 1.00 65.00 190 SER A CA 1
ATOM 1424 C C . SER A 1 190 ? 0.837 10.287 -6.177 1.00 65.00 190 SER A C 1
ATOM 1426 O O . SER A 1 190 ? 0.767 10.861 -7.260 1.00 65.00 190 SER A O 1
ATOM 1428 N N . PRO A 1 191 ? 1.500 9.117 -6.042 1.00 78.56 191 PRO A N 1
ATOM 1429 C CA . PRO A 1 191 ? 2.080 8.439 -7.199 1.00 78.56 191 PRO A CA 1
ATOM 1430 C C . PRO A 1 191 ? 0.984 8.219 -8.253 1.00 78.56 191 PRO A C 1
ATOM 1432 O O . PRO A 1 191 ? -0.077 7.673 -7.940 1.00 78.56 191 PRO A O 1
ATOM 1435 N N . ASN A 1 192 ? 1.217 8.703 -9.472 1.00 86.88 192 ASN A N 1
ATOM 1436 C CA . ASN A 1 192 ? 0.318 8.518 -10.609 1.00 86.88 192 ASN A CA 1
ATOM 1437 C C . ASN A 1 192 ? 1.048 7.760 -11.713 1.00 86.88 192 ASN A C 1
ATOM 1439 O O . ASN A 1 192 ? 2.264 7.897 -11.868 1.00 86.88 192 ASN A O 1
ATOM 1443 N N . PHE A 1 193 ? 0.304 6.989 -12.491 1.00 92.12 193 PHE A N 1
ATOM 1444 C CA . PHE A 1 193 ? 0.839 6.056 -13.470 1.00 92.12 193 PHE A CA 1
ATOM 1445 C C . PHE A 1 193 ? 0.282 6.374 -14.847 1.00 92.12 193 PHE A C 1
ATOM 1447 O O . PHE A 1 193 ? -0.921 6.539 -15.021 1.00 92.12 193 PHE A O 1
ATOM 1454 N N . PHE A 1 194 ? 1.164 6.473 -15.833 1.00 92.94 194 PHE A N 1
ATOM 1455 C CA . PHE A 1 194 ? 0.778 6.688 -17.219 1.00 92.94 194 PHE A CA 1
ATOM 1456 C C . PHE A 1 194 ? 1.107 5.444 -18.037 1.00 92.94 194 PHE A C 1
ATOM 1458 O O . PHE A 1 194 ? 2.281 5.101 -18.168 1.00 92.94 194 PHE A O 1
ATOM 1465 N N . LEU A 1 195 ? 0.092 4.781 -18.586 1.00 94.81 195 LEU A N 1
ATOM 1466 C CA . LEU A 1 195 ? 0.271 3.598 -19.423 1.00 94.81 195 LEU A CA 1
ATOM 1467 C C . LEU A 1 195 ? 0.468 4.026 -20.879 1.00 94.81 195 LEU A C 1
ATOM 1469 O O . LEU A 1 195 ? -0.441 4.582 -21.507 1.00 94.81 195 LEU A O 1
ATOM 1473 N N . LEU A 1 196 ? 1.651 3.750 -21.432 1.00 92.69 196 LEU A N 1
ATOM 1474 C CA . LEU A 1 196 ? 1.932 3.969 -22.847 1.00 92.69 196 LEU A CA 1
ATOM 1475 C C . LEU A 1 196 ? 1.358 2.805 -23.667 1.00 92.69 196 LEU A C 1
ATOM 1477 O O . LEU A 1 196 ? 2.027 1.815 -23.960 1.00 92.69 196 LEU A O 1
ATOM 1481 N N . THR A 1 197 ? 0.087 2.940 -24.033 1.00 92.12 197 THR A N 1
ATOM 1482 C CA . THR A 1 197 ? -0.722 1.892 -24.686 1.00 92.12 197 THR A CA 1
ATOM 1483 C C . THR A 1 197 ? -0.208 1.465 -26.062 1.00 92.12 197 THR A C 1
ATOM 1485 O O . THR A 1 197 ? -0.488 0.359 -26.503 1.00 92.12 197 THR A O 1
ATOM 1488 N N . THR A 1 198 ? 0.625 2.268 -26.736 1.00 90.44 198 THR A N 1
ATOM 1489 C CA . THR A 1 198 ? 1.300 1.842 -27.981 1.00 90.44 198 THR A CA 1
ATOM 1490 C C . THR A 1 198 ? 2.273 0.684 -27.768 1.00 90.44 198 THR A C 1
ATOM 1492 O O . THR A 1 198 ? 2.701 0.058 -28.738 1.00 90.44 198 THR A O 1
ATOM 1495 N N . ARG A 1 199 ? 2.638 0.405 -26.512 1.00 90.12 199 ARG A N 1
ATOM 1496 C CA . ARG A 1 199 ? 3.621 -0.601 -26.111 1.00 90.12 199 ARG A CA 1
ATOM 1497 C C . ARG A 1 199 ? 3.055 -1.700 -25.211 1.00 90.12 199 ARG A C 1
ATOM 1499 O O . ARG A 1 199 ? 3.821 -2.536 -24.742 1.00 90.12 199 ARG A O 1
ATOM 1506 N N . LEU A 1 200 ? 1.747 -1.717 -24.974 1.00 91.69 200 LEU A N 1
ATOM 1507 C CA . LEU A 1 200 ? 1.071 -2.662 -24.084 1.00 91.69 200 LEU A CA 1
ATOM 1508 C C . LEU A 1 200 ? -0.136 -3.253 -24.823 1.00 91.69 200 LEU A C 1
ATOM 1510 O O . LEU A 1 200 ? -0.821 -2.528 -25.537 1.00 91.69 200 LEU A O 1
ATOM 1514 N N . ASP A 1 201 ? -0.387 -4.554 -24.678 1.00 91.88 201 ASP A N 1
ATOM 1515 C CA . ASP A 1 201 ? -1.627 -5.156 -25.181 1.00 91.88 201 ASP A CA 1
ATOM 1516 C C . ASP A 1 201 ? -2.782 -4.971 -24.182 1.00 91.88 201 ASP A C 1
ATOM 1518 O O . ASP A 1 201 ? -2.555 -4.684 -23.004 1.00 91.88 201 ASP A O 1
ATOM 1522 N N . ASP A 1 202 ? -4.023 -5.136 -24.651 1.00 93.69 202 ASP A N 1
ATOM 1523 C CA . ASP A 1 202 ? -5.230 -4.896 -23.843 1.00 93.69 202 ASP A CA 1
ATOM 1524 C C . ASP A 1 202 ? -5.245 -5.734 -22.551 1.00 93.69 202 ASP A C 1
ATOM 1526 O O . ASP A 1 202 ? -5.612 -5.243 -21.487 1.00 93.69 202 ASP A O 1
ATOM 1530 N N . ALA A 1 203 ? -4.777 -6.985 -22.612 1.00 92.50 203 ALA A N 1
ATOM 1531 C CA . ALA A 1 203 ? -4.746 -7.874 -21.451 1.00 92.50 203 ALA A CA 1
ATOM 1532 C C . ALA A 1 203 ? -3.746 -7.402 -20.382 1.00 92.50 203 ALA A C 1
ATOM 1534 O O . ALA A 1 203 ? -3.997 -7.537 -19.183 1.00 92.50 203 ALA A O 1
ATOM 1535 N N . LEU A 1 204 ? -2.604 -6.857 -20.803 1.00 92.81 204 LEU A N 1
ATOM 1536 C CA . LEU A 1 204 ? -1.624 -6.271 -19.901 1.00 92.81 204 LEU A CA 1
ATOM 1537 C C . LEU A 1 204 ? -2.118 -4.938 -19.328 1.00 92.81 204 LEU A C 1
ATOM 1539 O O . LEU A 1 204 ? -1.896 -4.677 -18.148 1.00 92.81 204 LEU A O 1
ATOM 1543 N N . VAL A 1 205 ? -2.814 -4.122 -20.124 1.00 95.94 205 VAL A N 1
ATOM 1544 C CA . VAL A 1 205 ? -3.469 -2.895 -19.644 1.00 95.94 205 VAL A CA 1
ATOM 1545 C C . VAL A 1 205 ? -4.493 -3.223 -18.551 1.00 95.94 205 VAL A C 1
ATOM 1547 O O . VAL A 1 205 ? -4.433 -2.624 -17.476 1.00 95.94 205 VAL A O 1
ATOM 1550 N N . ASP A 1 206 ? -5.347 -4.229 -18.755 1.00 95.69 206 ASP A N 1
ATOM 1551 C CA . ASP A 1 206 ? -6.312 -4.693 -17.747 1.00 95.69 206 ASP A CA 1
ATOM 1552 C C . ASP A 1 206 ? -5.618 -5.153 -16.451 1.00 95.69 206 ASP A C 1
ATOM 1554 O O . ASP A 1 206 ? -6.003 -4.757 -15.347 1.00 95.69 206 ASP A O 1
ATOM 1558 N N . LEU A 1 207 ? -4.543 -5.943 -16.573 1.00 93.62 207 LEU A N 1
ATOM 1559 C CA . LEU A 1 207 ? -3.744 -6.392 -15.428 1.00 93.62 207 LEU A CA 1
ATOM 1560 C C . LEU A 1 207 ? -3.161 -5.211 -14.635 1.00 93.62 207 LEU A C 1
ATOM 1562 O O . LEU A 1 207 ? -3.131 -5.246 -13.399 1.00 93.62 207 LEU A O 1
ATOM 1566 N N . LEU A 1 208 ? -2.679 -4.180 -15.332 1.00 95.94 208 LEU A N 1
ATOM 1567 C CA . LEU A 1 208 ? -2.089 -2.986 -14.726 1.00 95.94 208 LEU A CA 1
ATOM 1568 C C . LEU A 1 208 ? -3.137 -2.158 -13.982 1.00 95.94 208 LEU A C 1
ATOM 1570 O O . LEU A 1 208 ? -2.877 -1.752 -12.847 1.00 95.94 208 LEU A O 1
ATOM 1574 N N . HIS A 1 209 ? -4.327 -1.984 -14.563 1.00 95.94 209 HIS A N 1
ATOM 1575 C CA . HIS A 1 209 ? -5.457 -1.320 -13.904 1.00 95.94 209 HIS A CA 1
ATOM 1576 C C . HIS A 1 209 ? -5.908 -2.019 -12.630 1.00 95.94 209 HIS A C 1
ATOM 1578 O O . HIS A 1 209 ? -6.232 -1.356 -11.646 1.00 95.94 209 HIS A O 1
ATOM 1584 N N . GLU A 1 210 ? -5.897 -3.350 -12.612 1.00 92.75 210 GLU A N 1
ATOM 1585 C CA . GLU A 1 210 ? -6.244 -4.105 -11.409 1.00 92.75 210 GLU A CA 1
ATOM 1586 C C . GLU A 1 210 ? -5.139 -4.023 -10.342 1.00 92.75 210 GLU A C 1
ATOM 1588 O O . GLU A 1 210 ? -5.404 -3.912 -9.140 1.00 92.75 210 GLU A O 1
ATOM 1593 N N . THR A 1 211 ? -3.880 -4.108 -10.770 1.00 93.69 211 THR A N 1
ATOM 1594 C CA . THR A 1 211 ? -2.771 -4.396 -9.857 1.00 93.69 211 THR A CA 1
ATOM 1595 C C . THR A 1 211 ? -2.119 -3.145 -9.282 1.00 93.69 211 THR A C 1
ATOM 1597 O O . THR A 1 211 ? -1.807 -3.140 -8.091 1.00 93.69 211 THR A O 1
ATOM 1600 N N . ILE A 1 212 ? -1.924 -2.083 -10.070 1.00 94.75 212 ILE A N 1
ATOM 1601 C CA . ILE A 1 212 ? -1.236 -0.863 -9.612 1.00 94.75 212 ILE A CA 1
ATOM 1602 C C . ILE A 1 212 ? -1.949 -0.225 -8.406 1.00 94.75 212 ILE A C 1
ATOM 1604 O O . ILE A 1 212 ? -1.278 0.007 -7.395 1.00 94.75 212 ILE A O 1
ATOM 1608 N N . PRO A 1 213 ? -3.279 0.009 -8.421 1.00 90.81 213 PRO A N 1
ATOM 1609 C CA . PRO A 1 213 ? -3.951 0.657 -7.296 1.00 90.81 213 PRO A CA 1
ATOM 1610 C C . PRO A 1 213 ? -3.877 -0.183 -6.020 1.00 90.81 213 PRO A C 1
ATOM 1612 O O . PRO A 1 213 ? -3.656 0.345 -4.929 1.00 90.81 213 PRO A O 1
ATOM 1615 N N . ARG A 1 214 ? -3.992 -1.513 -6.157 1.00 89.00 214 ARG A N 1
ATOM 1616 C CA . ARG A 1 214 ? -3.815 -2.459 -5.048 1.00 89.00 214 ARG A CA 1
ATOM 1617 C C . ARG A 1 214 ? -2.399 -2.385 -4.486 1.00 89.00 214 ARG A C 1
ATOM 1619 O O . ARG A 1 214 ? -2.246 -2.272 -3.276 1.00 89.00 214 ARG A O 1
ATOM 1626 N N . ALA A 1 215 ? -1.385 -2.411 -5.348 1.00 91.25 215 ALA A N 1
ATOM 1627 C CA . ALA A 1 215 ? 0.016 -2.358 -4.948 1.00 91.25 215 ALA A CA 1
ATOM 1628 C C . ALA A 1 215 ? 0.335 -1.080 -4.162 1.00 91.25 215 ALA A C 1
ATOM 1630 O O . ALA A 1 215 ? 0.918 -1.141 -3.082 1.00 91.25 215 ALA A O 1
ATOM 1631 N N . VAL A 1 216 ? -0.093 0.075 -4.681 1.00 89.31 216 VAL A N 1
ATOM 1632 C CA . VAL A 1 216 ? 0.101 1.370 -4.019 1.00 89.31 216 VAL A CA 1
ATOM 1633 C C . VAL A 1 216 ? -0.622 1.400 -2.678 1.00 89.31 216 VAL A C 1
ATOM 1635 O O . VAL A 1 216 ? -0.037 1.801 -1.675 1.00 89.31 216 VAL A O 1
ATOM 1638 N N . SER A 1 217 ? -1.872 0.947 -2.635 1.00 85.75 217 SER A N 1
ATOM 1639 C CA . SER A 1 217 ? -2.672 0.935 -1.412 1.00 85.75 217 SER A CA 1
ATOM 1640 C C . SER A 1 217 ? -2.064 0.038 -0.326 1.00 85.75 217 SER A C 1
ATOM 1642 O O . SER A 1 217 ? -1.866 0.492 0.802 1.00 85.75 217 SER A O 1
ATOM 1644 N N . GLU A 1 218 ? -1.697 -1.203 -0.668 1.00 84.62 218 GLU A N 1
ATOM 1645 C CA . GLU A 1 218 ? -1.105 -2.167 0.271 1.00 84.62 218 GLU A CA 1
ATOM 1646 C C . GLU A 1 218 ? 0.249 -1.681 0.810 1.00 84.62 218 GLU A C 1
ATOM 1648 O O . GLU A 1 218 ? 0.500 -1.772 2.010 1.00 84.62 218 GLU A O 1
ATOM 1653 N N . LEU A 1 219 ? 1.111 -1.128 -0.049 1.00 82.50 219 LEU A N 1
ATOM 1654 C CA . LEU A 1 219 ? 2.464 -0.741 0.350 1.00 82.50 219 LEU A CA 1
ATOM 1655 C C . LEU A 1 219 ? 2.526 0.629 1.036 1.00 82.50 219 LEU A C 1
ATOM 1657 O O . LEU A 1 219 ? 3.443 0.879 1.805 1.00 82.50 219 LEU A O 1
ATOM 1661 N N . THR A 1 220 ? 1.569 1.527 0.783 1.00 78.88 220 THR A N 1
ATOM 1662 C CA . THR A 1 220 ? 1.528 2.861 1.420 1.00 78.88 220 THR A CA 1
ATOM 1663 C C . THR A 1 220 ? 0.571 2.949 2.609 1.00 78.88 220 THR A C 1
ATOM 1665 O O . THR A 1 220 ? 0.492 3.997 3.250 1.00 78.88 220 THR A O 1
ATOM 1668 N N . GLY A 1 221 ? -0.154 1.871 2.926 1.00 74.69 221 GLY A N 1
ATOM 1669 C CA . GLY A 1 221 ? -1.126 1.850 4.019 1.00 74.69 221 GLY A CA 1
ATOM 1670 C C . GLY A 1 221 ? -2.361 2.703 3.727 1.00 74.69 221 GLY A C 1
ATOM 1671 O O . GLY A 1 221 ? -2.744 3.524 4.553 1.00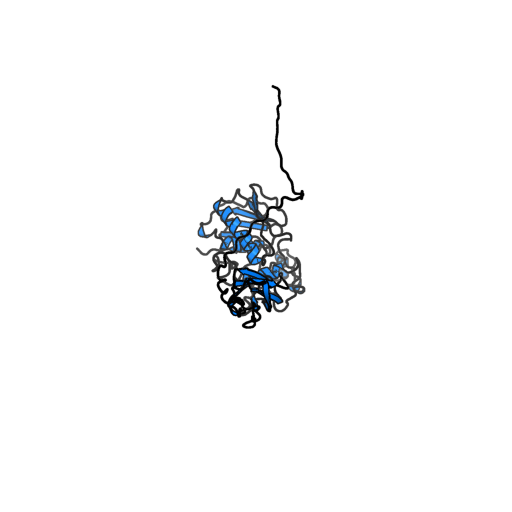 74.69 221 GLY A O 1
ATOM 1672 N N . VAL A 1 222 ? -2.952 2.539 2.537 1.00 67.56 222 VAL A N 1
ATOM 1673 C CA . VAL A 1 222 ? -4.192 3.177 2.037 1.00 67.56 222 VAL A CA 1
ATOM 1674 C C . VAL A 1 222 ? -4.181 4.710 1.898 1.00 67.56 222 VAL A C 1
ATOM 1676 O O . VAL A 1 222 ? -5.212 5.308 1.590 1.00 67.56 222 VAL A O 1
ATOM 1679 N N . GLN A 1 223 ? -3.032 5.374 2.076 1.00 68.38 223 GLN A N 1
ATOM 1680 C CA . GLN A 1 223 ? -2.926 6.833 1.911 1.00 68.38 223 GLN A CA 1
ATOM 1681 C C . GLN A 1 223 ? -3.038 7.288 0.449 1.00 68.38 223 GLN A C 1
ATOM 1683 O O . GLN A 1 223 ? -3.482 8.407 0.183 1.00 68.38 223 GLN A O 1
ATOM 1688 N N . PHE A 1 224 ? -2.623 6.438 -0.491 1.00 79.31 224 PHE A N 1
ATOM 1689 C CA . PHE A 1 224 ? -2.555 6.755 -1.913 1.00 79.31 224 PHE A CA 1
ATOM 1690 C C . PHE A 1 224 ? -3.258 5.689 -2.747 1.00 79.31 224 PHE A C 1
ATOM 1692 O O . PHE A 1 224 ? -3.235 4.506 -2.415 1.00 79.31 224 PHE A O 1
ATOM 1699 N N . THR A 1 225 ? -3.878 6.116 -3.848 1.00 77.06 225 THR A N 1
ATOM 1700 C CA . THR A 1 225 ? -4.679 5.236 -4.709 1.00 77.06 225 THR A CA 1
ATOM 1701 C C . THR A 1 225 ? -3.951 4.778 -5.965 1.00 77.06 225 THR A C 1
ATOM 1703 O O . THR A 1 225 ? -4.391 3.814 -6.573 1.00 77.06 225 THR A O 1
ATOM 1706 N N . GLY A 1 226 ? -2.858 5.437 -6.368 1.00 85.75 226 GLY A N 1
ATOM 1707 C CA . GLY A 1 226 ? -2.128 5.054 -7.579 1.00 85.75 226 GLY A CA 1
ATOM 1708 C C . GLY A 1 226 ? -2.923 5.320 -8.855 1.00 85.75 226 GLY A C 1
ATOM 1709 O O . GLY A 1 226 ? -3.176 4.388 -9.607 1.00 85.75 226 GLY A O 1
ATOM 1710 N N . SER A 1 227 ? -3.371 6.563 -9.075 1.00 88.81 227 SER A N 1
ATOM 1711 C CA . SER A 1 227 ? -4.237 6.883 -10.220 1.00 88.81 227 SER A CA 1
ATOM 1712 C C . SER A 1 227 ? -3.576 6.542 -11.558 1.00 88.81 227 SER A C 1
ATOM 1714 O O . SER A 1 227 ? -2.357 6.672 -11.697 1.00 88.81 227 SER A O 1
ATOM 1716 N N . ILE A 1 228 ? -4.381 6.105 -12.527 1.00 93.44 228 ILE A N 1
ATOM 1717 C CA . ILE A 1 228 ? -3.906 5.652 -13.834 1.00 93.44 228 ILE A CA 1
ATOM 1718 C C . ILE A 1 228 ? -4.511 6.522 -14.930 1.00 93.44 228 ILE A C 1
ATOM 1720 O O . ILE A 1 228 ? -5.717 6.763 -14.959 1.00 93.44 228 ILE A O 1
ATOM 1724 N N . GLU A 1 229 ? -3.658 6.961 -15.847 1.00 93.00 229 GLU A N 1
ATOM 1725 C CA . GLU A 1 229 ? -4.043 7.541 -17.128 1.00 93.00 229 GLU A CA 1
ATOM 1726 C C . GLU A 1 229 ? -3.433 6.720 -18.267 1.00 93.00 229 GLU A C 1
ATOM 1728 O O . GLU A 1 229 ? -2.348 6.155 -18.137 1.00 93.00 229 GLU A O 1
ATOM 1733 N N . GLU A 1 230 ? -4.112 6.687 -19.408 1.00 93.38 230 GLU A N 1
ATOM 1734 C CA . GLU A 1 230 ? -3.656 5.999 -20.613 1.00 93.38 230 GLU A CA 1
ATOM 1735 C C . GLU A 1 230 ? -3.429 6.992 -21.748 1.00 93.38 230 GLU A C 1
ATOM 1737 O O . GLU A 1 230 ? -4.103 8.020 -21.859 1.00 93.38 230 GLU A O 1
ATOM 1742 N N . GLY A 1 231 ? -2.516 6.656 -22.653 1.00 91.00 231 GLY A N 1
ATOM 1743 C CA . GLY A 1 231 ? -2.408 7.368 -23.914 1.00 91.00 231 GLY A CA 1
ATOM 1744 C C . GLY A 1 231 ? -1.417 6.736 -24.873 1.00 91.00 231 GLY A C 1
ATOM 1745 O O . GLY A 1 231 ? -0.698 5.794 -24.544 1.00 91.00 231 GLY A O 1
ATOM 1746 N N . THR A 1 232 ? -1.390 7.268 -26.092 1.00 87.56 232 THR A N 1
ATOM 1747 C CA . THR A 1 232 ? -0.506 6.803 -27.171 1.00 87.56 232 THR A CA 1
ATOM 1748 C C . THR A 1 232 ? 0.732 7.679 -27.350 1.00 87.56 232 THR A C 1
ATOM 1750 O O . THR A 1 232 ? 1.553 7.427 -28.227 1.00 87.56 232 THR A O 1
ATOM 1753 N N . GLN A 1 233 ? 0.847 8.757 -26.576 1.00 81.69 233 GLN A N 1
ATOM 1754 C CA . GLN A 1 233 ? 1.976 9.678 -26.617 1.00 81.69 233 GLN A CA 1
ATOM 1755 C C . GLN A 1 233 ? 2.611 9.736 -25.236 1.00 81.69 233 GLN A C 1
ATOM 1757 O O . GLN A 1 233 ? 1.901 9.910 -24.249 1.00 81.69 233 GLN A O 1
ATOM 1762 N N . ASP A 1 234 ? 3.941 9.631 -25.185 1.00 70.62 234 ASP A N 1
ATOM 1763 C CA . ASP A 1 234 ? 4.705 9.781 -23.948 1.00 70.62 234 ASP A CA 1
ATOM 1764 C C . ASP A 1 234 ? 4.314 11.082 -23.231 1.00 70.62 234 ASP A C 1
ATOM 1766 O O . ASP A 1 234 ? 4.344 12.185 -23.802 1.00 70.62 234 ASP A O 1
ATOM 1770 N N . ARG A 1 235 ? 3.976 10.952 -21.948 1.00 68.06 235 ARG A N 1
ATOM 1771 C CA . ARG A 1 235 ? 3.692 12.061 -21.047 1.00 68.06 235 ARG A CA 1
ATOM 1772 C C . ARG A 1 235 ? 4.994 12.757 -20.645 1.00 68.06 235 ARG A C 1
ATOM 1774 O O . ARG A 1 235 ? 5.382 12.707 -19.485 1.00 68.06 235 ARG A O 1
ATOM 1781 N N . ARG A 1 236 ? 5.658 13.410 -21.609 1.00 60.50 236 ARG A N 1
ATOM 1782 C CA . ARG A 1 236 ? 6.859 14.273 -21.494 1.00 60.50 236 ARG A CA 1
ATOM 1783 C C . ARG A 1 236 ? 7.448 14.355 -20.075 1.00 60.50 236 ARG A C 1
ATOM 1785 O O . ARG A 1 236 ? 7.316 15.397 -19.441 1.00 60.50 236 ARG A O 1
ATOM 1792 N N . SER A 1 237 ? 8.076 13.284 -19.583 1.00 63.44 237 SER A N 1
ATOM 1793 C CA . SER A 1 237 ? 8.782 13.224 -18.289 1.00 63.44 237 SER A CA 1
ATOM 1794 C C . SER A 1 237 ? 8.161 14.088 -17.169 1.00 63.44 237 SER A C 1
ATOM 1796 O O . SER A 1 237 ? 8.863 14.879 -16.530 1.00 63.44 237 SER A O 1
ATOM 1798 N N . GLN A 1 238 ? 6.837 14.023 -16.978 1.00 72.81 238 GLN A N 1
ATOM 1799 C CA . GLN A 1 238 ? 6.171 14.879 -15.997 1.00 72.81 238 GLN A CA 1
ATOM 1800 C C . GLN A 1 238 ? 6.543 14.422 -14.583 1.00 72.81 238 GLN A C 1
ATOM 1802 O O . GLN A 1 238 ? 6.424 13.247 -14.246 1.00 72.81 238 GLN A O 1
ATOM 1807 N N . ARG A 1 239 ? 6.977 15.360 -13.734 1.00 75.50 239 ARG A N 1
ATOM 1808 C CA . ARG A 1 239 ? 7.255 15.070 -12.321 1.00 75.50 239 ARG A CA 1
ATOM 1809 C C . ARG A 1 239 ? 6.003 14.517 -11.632 1.00 75.50 239 ARG A C 1
ATOM 1811 O O . ARG A 1 239 ? 4.909 15.035 -11.855 1.00 75.50 239 ARG A O 1
ATOM 1818 N N . GLY A 1 240 ? 6.183 13.512 -10.777 1.00 74.56 240 GLY A N 1
ATOM 1819 C CA . GLY A 1 240 ? 5.093 12.852 -10.049 1.00 74.56 240 GLY A CA 1
ATOM 1820 C C . GLY A 1 240 ? 4.335 11.801 -10.867 1.00 74.56 240 GLY A C 1
ATOM 1821 O O . GLY A 1 240 ? 3.298 11.320 -10.414 1.00 74.56 240 GLY A O 1
ATOM 1822 N N . TRP A 1 241 ? 4.843 11.453 -12.055 1.00 83.62 241 TRP A N 1
ATOM 1823 C CA . TRP A 1 241 ? 4.313 10.378 -12.888 1.00 83.62 241 TRP A CA 1
ATOM 1824 C C . TRP A 1 241 ? 5.339 9.265 -13.069 1.00 83.62 241 TRP A C 1
ATOM 1826 O O . TRP A 1 241 ? 6.528 9.519 -13.280 1.00 83.62 241 TRP A O 1
ATOM 1836 N N . VAL A 1 242 ? 4.843 8.033 -13.014 1.00 88.31 242 VAL A N 1
ATOM 1837 C CA . VAL A 1 242 ? 5.551 6.814 -13.387 1.00 88.31 242 VAL A CA 1
ATOM 1838 C C . VAL A 1 242 ? 5.032 6.394 -14.754 1.00 88.31 242 VAL A C 1
ATOM 1840 O O . VAL A 1 242 ? 3.850 6.089 -14.903 1.00 88.31 242 VAL A O 1
ATOM 1843 N N . VAL A 1 243 ? 5.893 6.413 -15.766 1.00 90.88 243 VAL A N 1
ATOM 1844 C CA . VAL A 1 243 ? 5.525 5.892 -17.086 1.00 90.88 243 VAL A CA 1
ATOM 1845 C C . VAL A 1 243 ? 5.658 4.376 -17.061 1.00 90.88 243 VAL A C 1
ATOM 1847 O O . VAL A 1 243 ? 6.687 3.863 -16.634 1.00 90.88 243 VAL A O 1
ATOM 1850 N N . VAL A 1 244 ? 4.623 3.671 -17.508 1.00 93.25 244 VAL A N 1
ATOM 1851 C CA . VAL A 1 244 ? 4.633 2.219 -17.681 1.00 93.25 244 VAL A CA 1
ATOM 1852 C C . VAL A 1 244 ? 4.584 1.917 -19.170 1.00 93.25 244 VAL A C 1
ATOM 1854 O O . VAL A 1 244 ? 3.657 2.341 -19.863 1.00 93.25 244 VAL A O 1
ATOM 1857 N N . GLU A 1 245 ? 5.568 1.181 -19.671 1.00 91.75 245 GLU A N 1
ATOM 1858 C CA . GLU A 1 245 ? 5.609 0.780 -21.075 1.00 91.75 245 GLU A CA 1
ATOM 1859 C C . GLU A 1 245 ? 6.171 -0.628 -21.267 1.00 91.75 245 GLU A C 1
ATOM 1861 O O . GLU A 1 245 ? 6.871 -1.173 -20.415 1.00 91.75 245 GLU A O 1
ATOM 1866 N N . GLY A 1 246 ? 5.853 -1.232 -22.409 1.00 90.12 246 GLY A N 1
ATOM 1867 C CA . GLY A 1 246 ? 6.417 -2.509 -22.814 1.00 90.12 246 GLY A CA 1
ATOM 1868 C C . GLY A 1 246 ? 7.642 -2.357 -23.715 1.00 90.12 246 GLY A C 1
ATOM 1869 O O . GLY A 1 246 ? 7.665 -1.572 -24.667 1.00 90.12 246 GLY A O 1
ATOM 1870 N N . ALA A 1 247 ? 8.655 -3.175 -23.467 1.00 86.94 247 ALA A N 1
ATOM 1871 C CA . ALA A 1 247 ? 9.803 -3.342 -24.354 1.00 86.94 247 ALA A CA 1
ATOM 1872 C C . ALA A 1 247 ? 10.314 -4.791 -24.276 1.00 86.94 247 ALA A C 1
ATOM 1874 O O . ALA A 1 247 ? 9.823 -5.573 -23.472 1.00 86.94 247 ALA A O 1
ATOM 1875 N N . GLY A 1 248 ? 11.243 -5.192 -25.144 1.00 80.38 248 GLY A N 1
ATOM 1876 C CA . GLY A 1 248 ? 11.702 -6.586 -25.238 1.00 80.38 248 GLY A CA 1
ATOM 1877 C C . GLY A 1 248 ? 11.797 -7.099 -26.675 1.00 80.38 248 GLY A C 1
ATOM 1878 O O . GLY A 1 248 ? 11.309 -6.475 -27.614 1.00 80.38 248 GLY A O 1
ATOM 1879 N N . GLY A 1 249 ? 12.484 -8.228 -26.880 1.00 74.12 249 GLY A N 1
ATOM 1880 C CA . GLY A 1 249 ? 12.634 -8.828 -28.217 1.00 74.12 249 GLY A CA 1
ATOM 1881 C C . GLY A 1 249 ? 13.409 -7.946 -29.206 1.00 74.12 249 GLY A C 1
ATOM 1882 O O . GLY A 1 249 ? 13.168 -8.006 -30.408 1.00 74.12 249 GLY A O 1
ATOM 1883 N N . GLY A 1 250 ? 14.311 -7.095 -28.700 1.00 72.81 250 GLY A N 1
ATOM 1884 C CA . GLY A 1 250 ? 15.057 -6.103 -29.484 1.00 72.81 250 GLY A CA 1
ATOM 1885 C C . GLY A 1 250 ? 14.388 -4.725 -29.582 1.00 72.81 250 GLY A C 1
ATOM 1886 O O . GLY A 1 250 ? 15.009 -3.795 -30.095 1.00 72.81 250 GLY A O 1
ATOM 1887 N N . LEU A 1 251 ? 13.163 -4.561 -29.069 1.00 77.81 251 LEU A N 1
ATOM 1888 C CA . LEU A 1 251 ? 12.511 -3.256 -28.944 1.00 77.81 251 LEU A CA 1
ATOM 1889 C C . LEU A 1 251 ? 13.061 -2.497 -27.736 1.00 77.81 251 LEU A C 1
ATOM 1891 O O . LEU A 1 251 ? 13.060 -3.016 -26.622 1.00 77.81 251 LEU A O 1
ATOM 1895 N N . GLN A 1 252 ? 13.483 -1.255 -27.967 1.00 82.25 252 GLN A N 1
ATOM 1896 C CA . GLN A 1 252 ? 13.877 -0.310 -26.920 1.00 82.25 252 GLN A CA 1
ATOM 1897 C C . GLN A 1 252 ? 12.653 0.467 -26.396 1.00 82.25 252 GLN A C 1
ATOM 1899 O O . GLN A 1 252 ? 11.680 0.625 -27.153 1.00 82.25 252 GLN A O 1
ATOM 1904 N N . PRO A 1 253 ? 12.695 0.970 -25.148 1.00 83.69 253 PRO A N 1
ATOM 1905 C CA . PRO A 1 253 ? 11.681 1.879 -24.613 1.00 83.69 253 PRO A CA 1
ATOM 1906 C C . PRO A 1 253 ? 11.524 3.148 -25.468 1.00 83.69 253 PRO A C 1
ATOM 1908 O O . PRO A 1 253 ? 12.504 3.710 -25.966 1.00 83.69 253 PRO A O 1
ATOM 1911 N N . GLU A 1 254 ? 10.283 3.594 -25.658 1.00 83.44 254 GLU A N 1
ATOM 1912 C CA . GLU A 1 254 ? 9.938 4.821 -26.385 1.00 83.44 254 GLU A CA 1
ATOM 1913 C C . GLU A 1 254 ? 9.982 6.056 -25.501 1.00 83.44 254 GLU A C 1
ATOM 1915 O O . GLU A 1 254 ? 10.381 7.129 -25.972 1.00 83.44 254 GLU A O 1
ATOM 1920 N N . SER A 1 255 ? 9.552 5.933 -24.243 1.00 82.81 255 SER A N 1
ATOM 1921 C CA . SER A 1 255 ? 9.444 7.100 -23.384 1.00 82.81 255 SER A CA 1
ATOM 1922 C C . SER A 1 255 ? 10.822 7.638 -23.024 1.00 82.81 255 SER A C 1
ATOM 1924 O O . SER A 1 255 ? 11.801 6.914 -22.807 1.00 82.81 255 SER A O 1
ATOM 1926 N N . ARG A 1 256 ? 10.911 8.963 -22.897 1.00 80.12 256 ARG A N 1
ATOM 1927 C CA . ARG A 1 256 ? 12.147 9.592 -22.425 1.00 80.12 256 ARG A CA 1
ATOM 1928 C C . ARG A 1 256 ? 12.450 9.204 -20.977 1.00 80.12 256 ARG A C 1
ATOM 1930 O O . ARG A 1 256 ? 13.616 9.203 -20.594 1.00 80.12 256 ARG A O 1
ATOM 1937 N N . ALA A 1 257 ? 11.415 8.893 -20.196 1.00 77.62 257 ALA A N 1
ATOM 1938 C CA . ALA A 1 257 ? 11.549 8.439 -18.818 1.00 77.62 257 ALA A CA 1
ATOM 1939 C C . ALA A 1 257 ? 12.288 7.095 -18.717 1.00 77.62 257 ALA A C 1
ATOM 1941 O O . ALA A 1 257 ? 13.006 6.902 -17.744 1.00 77.62 257 ALA A O 1
ATOM 1942 N N . CYS A 1 258 ? 12.163 6.223 -19.723 1.00 80.25 258 CYS A N 1
ATOM 1943 C CA . CYS A 1 258 ? 12.676 4.849 -19.720 1.00 80.25 258 CYS A CA 1
ATOM 1944 C C . CYS A 1 258 ? 13.863 4.599 -20.671 1.00 80.25 258 CYS A C 1
ATOM 1946 O O . CYS A 1 258 ? 14.268 3.460 -20.883 1.00 80.25 258 CYS A O 1
ATOM 1948 N N . ARG A 1 259 ? 14.431 5.640 -21.287 1.00 70.75 259 ARG A N 1
ATOM 1949 C CA . ARG A 1 259 ? 15.306 5.526 -22.474 1.00 70.75 259 ARG A CA 1
ATOM 1950 C C . ARG A 1 259 ? 16.662 4.825 -22.263 1.00 70.75 259 ARG A C 1
ATOM 1952 O O . ARG A 1 259 ? 17.388 4.628 -23.232 1.00 70.75 259 ARG A O 1
ATOM 1959 N N . GLU A 1 260 ? 16.999 4.473 -21.026 1.00 65.75 260 GLU A N 1
ATOM 1960 C CA . GLU A 1 260 ? 18.257 3.821 -20.624 1.00 65.75 260 GLU A CA 1
ATOM 1961 C C . GLU A 1 260 ? 18.030 2.413 -20.037 1.00 65.75 260 GLU A C 1
ATOM 1963 O O . GLU A 1 260 ? 18.956 1.808 -19.505 1.00 65.75 260 GLU A O 1
ATOM 1968 N N . VAL A 1 261 ? 16.808 1.872 -20.129 1.00 63.66 261 VAL A N 1
ATOM 1969 C CA . VAL A 1 261 ? 16.472 0.555 -19.566 1.00 63.66 261 VAL A CA 1
ATOM 1970 C C . VAL A 1 261 ? 16.787 -0.569 -20.553 1.00 63.66 261 VAL A C 1
ATOM 1972 O O . VAL A 1 261 ? 16.204 -0.637 -21.636 1.00 63.66 261 VAL A O 1
ATOM 1975 N N . VAL A 1 262 ? 17.658 -1.501 -20.155 1.00 63.91 262 VAL A N 1
ATOM 1976 C CA . VAL A 1 262 ? 17.890 -2.759 -20.881 1.00 63.91 262 VAL A CA 1
ATOM 1977 C C . VAL A 1 262 ? 16.987 -3.845 -20.295 1.00 63.91 262 VAL A C 1
ATOM 1979 O O . VAL A 1 262 ? 17.104 -4.205 -19.126 1.00 63.91 262 VAL A O 1
ATOM 1982 N N . VAL A 1 263 ? 16.068 -4.370 -21.108 1.00 64.31 263 VAL A N 1
ATOM 1983 C CA . VAL A 1 263 ? 15.040 -5.323 -20.658 1.00 64.31 263 VAL A CA 1
ATOM 1984 C C . VAL A 1 263 ? 15.535 -6.767 -20.788 1.00 64.31 263 VAL A C 1
ATOM 1986 O O . VAL A 1 263 ? 15.179 -7.483 -21.724 1.00 64.31 263 VAL A O 1
ATOM 1989 N N . GLU A 1 264 ? 16.403 -7.192 -19.871 1.00 62.16 264 GLU A N 1
ATOM 1990 C CA . GLU A 1 264 ? 16.894 -8.584 -19.813 1.00 62.16 264 GLU A CA 1
ATOM 1991 C C . GLU A 1 264 ? 16.011 -9.496 -18.945 1.00 62.16 264 GLU A C 1
ATOM 1993 O O . GLU A 1 264 ? 16.005 -10.712 -19.127 1.00 62.16 264 GLU A O 1
ATOM 1998 N N . PHE A 1 265 ? 15.205 -8.910 -18.056 1.00 74.44 265 PHE A N 1
ATOM 1999 C CA . PHE A 1 265 ? 14.353 -9.619 -17.095 1.00 74.44 265 PHE A CA 1
ATOM 2000 C C . PHE A 1 265 ? 12.864 -9.497 -17.428 1.00 74.44 265 PHE A C 1
ATOM 2002 O O . PHE A 1 265 ? 12.512 -8.978 -18.483 1.00 74.44 265 PHE A O 1
ATOM 2009 N N . CYS A 1 266 ? 11.976 -10.004 -16.567 1.00 83.44 266 CYS A N 1
ATOM 2010 C CA . CYS A 1 266 ? 10.527 -9.936 -16.783 1.00 83.44 266 CYS A CA 1
ATOM 2011 C C . CYS A 1 266 ? 9.973 -8.502 -16.675 1.00 83.44 266 CYS A C 1
ATOM 2013 O O . CYS A 1 266 ? 9.004 -8.159 -17.353 1.00 83.44 266 CYS A O 1
ATOM 2015 N N . GLY A 1 267 ? 10.594 -7.674 -15.840 1.00 86.06 267 GLY A N 1
ATOM 2016 C CA . GLY A 1 267 ? 10.239 -6.283 -15.612 1.00 86.06 267 GLY A CA 1
ATOM 2017 C C . GLY A 1 267 ? 11.426 -5.526 -15.036 1.00 86.06 267 GLY A C 1
ATOM 2018 O O . GLY A 1 267 ? 12.459 -6.122 -14.712 1.00 86.06 267 GLY A O 1
ATOM 2019 N N . TRP A 1 268 ? 11.295 -4.207 -15.009 1.00 84.81 268 TRP A N 1
ATOM 2020 C CA . TRP A 1 268 ? 12.326 -3.329 -14.496 1.00 84.81 268 TRP A CA 1
ATOM 2021 C C . TRP A 1 268 ? 11.758 -1.973 -14.116 1.00 84.81 268 TRP A C 1
ATOM 2023 O O . TRP A 1 268 ? 10.928 -1.423 -14.843 1.00 84.81 268 TRP A O 1
ATOM 2033 N N . SER A 1 269 ? 12.257 -1.384 -13.037 1.00 83.06 269 SER A N 1
ATOM 2034 C CA . SER A 1 269 ? 11.785 -0.088 -12.574 1.00 83.06 269 SER A CA 1
ATOM 2035 C C . SER A 1 269 ? 12.896 0.734 -11.951 1.00 83.06 269 SER A C 1
ATOM 2037 O O . SER A 1 269 ? 13.785 0.242 -11.252 1.00 83.06 269 SER A O 1
ATOM 2039 N N . TYR A 1 270 ? 12.807 2.047 -12.150 1.00 77.31 270 TYR A N 1
ATOM 2040 C CA . TYR A 1 270 ? 13.596 2.961 -11.339 1.00 77.31 270 TYR A CA 1
ATOM 2041 C C . TYR A 1 270 ? 13.076 3.009 -9.915 1.00 77.31 270 TYR A C 1
ATOM 2043 O O . TYR A 1 270 ? 11.872 2.928 -9.670 1.00 77.31 270 TYR A O 1
ATOM 2051 N N . ILE A 1 271 ? 13.997 3.250 -8.989 1.00 74.94 271 ILE A N 1
ATOM 2052 C CA . ILE A 1 271 ? 13.671 3.301 -7.575 1.00 74.94 271 ILE A CA 1
ATOM 2053 C C . ILE A 1 271 ? 13.379 4.741 -7.165 1.00 74.94 271 ILE A C 1
ATOM 2055 O O . ILE A 1 271 ? 14.276 5.580 -7.144 1.00 74.94 271 ILE A O 1
ATOM 2059 N N . GLY A 1 272 ? 12.108 5.050 -6.896 1.00 70.62 272 GLY A N 1
ATOM 2060 C CA . GLY A 1 272 ? 11.676 6.322 -6.300 1.00 70.62 272 GLY A CA 1
ATOM 2061 C C . GLY A 1 272 ? 11.915 7.599 -7.124 1.00 70.62 272 GLY A C 1
ATOM 2062 O O . GLY A 1 272 ? 11.815 8.696 -6.569 1.00 70.62 272 GLY A O 1
ATOM 2063 N N . ARG A 1 273 ? 12.227 7.500 -8.427 1.00 73.62 273 ARG A N 1
ATOM 2064 C CA . ARG A 1 273 ? 12.552 8.670 -9.269 1.00 73.62 273 ARG A CA 1
ATOM 2065 C C . ARG A 1 273 ? 11.383 9.631 -9.429 1.00 73.62 273 ARG A C 1
ATOM 2067 O O . ARG A 1 273 ? 10.286 9.213 -9.758 1.00 73.62 273 ARG A O 1
ATOM 2074 N N . GLU A 1 274 ? 11.647 10.942 -9.326 1.00 70.12 274 GLU A N 1
ATOM 2075 C CA . GLU A 1 274 ? 10.627 11.991 -9.542 1.00 70.12 274 GLU A CA 1
ATOM 2076 C C . GLU A 1 274 ? 9.929 11.901 -10.906 1.00 70.12 274 GLU A C 1
ATOM 2078 O O . GLU A 1 274 ? 8.771 12.300 -11.032 1.00 70.12 274 GLU A O 1
ATOM 2083 N N . VAL A 1 275 ? 10.654 11.409 -11.910 1.00 77.31 275 VAL A N 1
ATOM 2084 C CA . VAL A 1 275 ? 10.114 10.933 -13.182 1.00 77.31 275 VAL A CA 1
ATOM 2085 C C . VAL A 1 275 ? 10.358 9.430 -13.192 1.00 77.31 275 VAL A C 1
ATOM 2087 O O . VAL A 1 275 ? 11.478 8.985 -13.455 1.00 77.31 275 VAL A O 1
ATOM 2090 N N . GLY A 1 276 ? 9.338 8.671 -12.805 1.00 80.50 276 GLY A N 1
ATOM 2091 C CA . GLY A 1 276 ? 9.431 7.225 -12.666 1.00 80.50 276 GLY A CA 1
ATOM 2092 C C . GLY A 1 276 ? 9.312 6.519 -14.013 1.00 80.50 276 GLY A C 1
ATOM 2093 O O . GLY A 1 276 ? 8.739 7.052 -14.965 1.00 80.50 276 GLY A O 1
ATOM 2094 N N . CYS A 1 277 ? 9.825 5.296 -14.069 1.00 86.44 277 CYS A N 1
ATOM 2095 C CA . CYS A 1 277 ? 9.640 4.396 -15.198 1.00 86.44 277 CYS A CA 1
ATOM 2096 C C . CYS A 1 277 ? 9.484 2.971 -14.678 1.00 86.44 277 CYS A C 1
ATOM 2098 O O . CYS A 1 277 ? 10.276 2.561 -13.829 1.00 86.44 277 CYS A O 1
ATOM 2100 N N . ILE A 1 278 ? 8.524 2.249 -15.251 1.00 90.44 278 ILE A N 1
ATOM 2101 C CA . ILE A 1 278 ? 8.404 0.797 -15.209 1.00 90.44 278 ILE A CA 1
ATOM 2102 C C . ILE A 1 278 ? 8.421 0.296 -16.656 1.00 90.44 278 ILE A C 1
ATOM 2104 O O . ILE A 1 278 ? 7.609 0.722 -17.480 1.00 90.44 278 ILE A O 1
ATOM 2108 N N . VAL A 1 279 ? 9.321 -0.632 -16.959 1.00 90.12 279 VAL A N 1
ATOM 2109 C CA . VAL A 1 279 ? 9.374 -1.338 -18.237 1.00 90.12 279 VAL A CA 1
ATOM 2110 C C . VAL A 1 279 ? 9.012 -2.795 -18.016 1.00 90.12 279 VAL A C 1
ATOM 2112 O O . VAL A 1 279 ? 9.627 -3.479 -17.204 1.00 90.12 279 VAL A O 1
ATOM 2115 N N . LEU A 1 280 ? 8.031 -3.288 -18.764 1.00 90.88 280 LEU A N 1
ATOM 2116 C CA . LEU A 1 280 ? 7.623 -4.690 -18.731 1.00 90.88 280 LEU A CA 1
ATOM 2117 C C . LEU A 1 280 ? 8.142 -5.412 -19.968 1.00 90.88 280 LEU A C 1
ATOM 2119 O O . LEU A 1 280 ? 8.016 -4.908 -21.087 1.00 90.88 280 LEU A O 1
ATOM 2123 N N . ASN A 1 281 ? 8.705 -6.606 -19.780 1.00 88.38 281 ASN A N 1
ATOM 2124 C CA . ASN A 1 281 ? 9.215 -7.396 -20.890 1.00 88.38 281 ASN A CA 1
ATOM 2125 C C . ASN A 1 281 ? 8.081 -8.089 -21.640 1.00 88.38 281 ASN A C 1
ATOM 2127 O O . ASN A 1 281 ? 7.677 -9.205 -21.312 1.00 88.38 281 ASN A O 1
ATOM 2131 N N . THR A 1 282 ? 7.573 -7.429 -22.673 1.00 87.62 282 THR A N 1
ATOM 2132 C CA . THR A 1 282 ? 6.451 -7.927 -23.481 1.00 87.62 282 THR A CA 1
ATOM 2133 C C . THR A 1 282 ? 6.849 -9.057 -24.427 1.00 87.62 282 THR A C 1
ATOM 2135 O O . THR A 1 282 ? 5.986 -9.779 -24.920 1.00 87.62 282 THR A O 1
ATOM 2138 N N . ALA A 1 283 ? 8.150 -9.262 -24.651 1.00 83.38 283 ALA A N 1
ATOM 2139 C CA . ALA A 1 283 ? 8.667 -10.402 -25.404 1.00 83.38 283 ALA A CA 1
ATOM 2140 C C . ALA A 1 283 ? 8.917 -11.642 -24.529 1.00 83.38 283 ALA A C 1
ATOM 2142 O O . ALA A 1 283 ? 9.178 -12.726 -25.059 1.00 83.38 283 ALA A O 1
ATOM 2143 N N . ALA A 1 284 ? 8.858 -11.507 -23.201 1.00 75.94 284 ALA A N 1
ATOM 2144 C CA . ALA A 1 284 ? 9.002 -12.632 -22.293 1.00 75.94 284 ALA A CA 1
ATOM 2145 C C . ALA A 1 284 ? 7.780 -13.567 -22.346 1.00 75.94 284 ALA A C 1
ATOM 2147 O O . ALA A 1 284 ? 6.700 -13.223 -22.832 1.00 75.94 284 ALA A O 1
ATOM 2148 N N . ARG A 1 285 ? 7.928 -14.796 -21.830 1.00 68.56 285 ARG A N 1
ATOM 2149 C CA . ARG A 1 285 ? 6.791 -15.726 -21.721 1.00 68.56 285 ARG A CA 1
ATOM 2150 C C . ARG A 1 285 ? 5.714 -15.116 -20.819 1.00 68.56 285 ARG A C 1
ATOM 2152 O O . ARG A 1 285 ? 6.041 -14.501 -19.811 1.00 68.56 285 ARG A O 1
ATOM 2159 N N . ARG A 1 286 ? 4.435 -15.406 -21.092 1.00 66.06 286 ARG A N 1
ATOM 2160 C CA . ARG A 1 286 ? 3.284 -14.962 -20.269 1.00 66.06 286 ARG A CA 1
ATOM 2161 C C . ARG A 1 286 ? 3.414 -15.267 -18.768 1.00 66.06 286 ARG A C 1
ATOM 2163 O O . ARG A 1 286 ? 2.785 -14.597 -17.967 1.00 66.06 286 ARG A O 1
ATOM 2170 N N . ALA A 1 287 ? 4.236 -16.247 -18.389 1.00 70.75 287 ALA A N 1
ATOM 2171 C CA . ALA A 1 287 ? 4.545 -16.552 -16.992 1.00 70.75 287 ALA A CA 1
ATOM 2172 C C . ALA A 1 287 ? 5.276 -15.414 -16.248 1.00 70.75 287 ALA A C 1
ATOM 2174 O O . ALA A 1 287 ? 5.221 -15.385 -15.028 1.00 70.75 287 ALA A O 1
ATOM 2175 N N . CYS A 1 288 ? 5.927 -14.485 -16.957 1.00 78.06 288 CYS A N 1
ATOM 2176 C CA . CYS A 1 288 ? 6.550 -13.292 -16.379 1.00 78.06 288 CYS A CA 1
ATOM 2177 C C . CYS A 1 288 ? 5.512 -12.241 -15.961 1.00 78.06 288 CYS A C 1
ATOM 2179 O O . CYS A 1 288 ? 5.566 -11.719 -14.851 1.00 78.06 288 CYS A O 1
ATOM 2181 N N . LEU A 1 289 ? 4.567 -11.925 -16.851 1.00 86.69 289 LEU A N 1
ATOM 2182 C CA . LEU A 1 289 ? 3.642 -10.795 -16.723 1.00 86.69 289 LEU A CA 1
ATOM 2183 C C . LEU A 1 289 ? 2.472 -11.147 -15.797 1.00 86.69 289 LEU A C 1
ATOM 2185 O O . LEU A 1 289 ? 1.363 -11.444 -16.234 1.00 86.69 289 LEU A O 1
ATOM 2189 N N . THR A 1 290 ? 2.754 -11.167 -14.500 1.00 88.19 290 THR A N 1
ATOM 2190 C CA . THR A 1 290 ? 1.808 -11.541 -13.443 1.00 88.19 290 THR A CA 1
ATOM 2191 C C . THR A 1 290 ? 1.530 -10.364 -12.511 1.00 88.19 290 THR A C 1
ATOM 2193 O O . THR A 1 290 ? 2.318 -9.414 -12.476 1.00 88.19 290 THR A O 1
ATOM 2196 N N . PRO A 1 291 ? 0.466 -10.435 -11.687 1.00 90.12 291 PRO A N 1
ATOM 2197 C CA . PRO A 1 291 ? 0.245 -9.438 -10.649 1.00 90.12 291 PRO A CA 1
ATOM 2198 C C . PRO A 1 291 ? 1.455 -9.261 -9.723 1.00 90.12 291 PRO A C 1
ATOM 2200 O O . PRO A 1 291 ? 1.799 -8.133 -9.394 1.00 90.12 291 PRO A O 1
ATOM 2203 N N . SER A 1 292 ? 2.141 -10.345 -9.338 1.00 88.69 292 SER A N 1
ATOM 2204 C CA . SER A 1 292 ? 3.323 -10.256 -8.469 1.00 88.69 292 SER A CA 1
ATOM 2205 C C . SER A 1 292 ? 4.458 -9.449 -9.099 1.00 88.69 292 SER A C 1
ATOM 2207 O O . SER A 1 292 ? 5.051 -8.626 -8.412 1.00 88.69 292 SER A O 1
ATOM 2209 N N . LEU A 1 293 ? 4.728 -9.636 -10.398 1.00 89.38 293 LEU A N 1
ATOM 2210 C CA . LEU A 1 293 ? 5.732 -8.835 -11.105 1.00 89.38 293 LEU A CA 1
ATOM 2211 C C . LEU A 1 293 ? 5.346 -7.354 -11.100 1.00 89.38 293 LEU A C 1
ATOM 2213 O O . LEU A 1 293 ? 6.160 -6.508 -10.751 1.00 89.38 293 LEU A O 1
ATOM 2217 N N . VAL A 1 294 ? 4.105 -7.033 -11.479 1.00 91.94 294 VAL A N 1
ATOM 2218 C CA . VAL A 1 294 ? 3.643 -5.637 -11.515 1.00 91.94 294 VAL A CA 1
ATOM 2219 C C . VAL A 1 294 ? 3.768 -5.000 -10.134 1.00 91.94 294 VAL A C 1
ATOM 2221 O O . VAL A 1 294 ? 4.227 -3.868 -10.027 1.00 91.94 294 VAL A O 1
ATOM 2224 N N . MET A 1 295 ? 3.399 -5.724 -9.075 1.00 92.06 295 MET A N 1
ATOM 2225 C CA . MET A 1 295 ? 3.577 -5.243 -7.708 1.00 92.06 295 MET A CA 1
ATOM 2226 C C . MET A 1 295 ? 5.051 -4.983 -7.402 1.00 92.06 295 MET A C 1
ATOM 2228 O O . MET A 1 295 ? 5.368 -3.876 -6.991 1.00 92.06 295 MET A O 1
ATOM 2232 N N . HIS A 1 296 ? 5.945 -5.932 -7.684 1.00 89.44 296 HIS A N 1
ATOM 2233 C CA . HIS A 1 296 ? 7.387 -5.777 -7.477 1.00 89.44 296 HIS A CA 1
ATOM 2234 C C . HIS A 1 296 ? 7.941 -4.493 -8.124 1.00 89.44 296 HIS A C 1
ATOM 2236 O O . HIS A 1 296 ? 8.559 -3.660 -7.459 1.00 89.44 296 HIS A O 1
ATOM 2242 N N . GLU A 1 297 ? 7.629 -4.265 -9.402 1.00 89.50 297 GLU A N 1
ATOM 2243 C CA . GLU A 1 297 ? 8.085 -3.065 -10.114 1.00 89.50 297 GLU A CA 1
ATOM 2244 C C . GLU A 1 297 ? 7.430 -1.777 -9.588 1.00 89.50 297 GLU A C 1
ATOM 2246 O O . GLU A 1 297 ? 8.073 -0.730 -9.506 1.00 89.50 297 GLU A O 1
ATOM 2251 N N . VAL A 1 298 ? 6.166 -1.835 -9.155 1.00 91.12 298 VAL A N 1
ATOM 2252 C CA . VAL A 1 298 ? 5.523 -0.709 -8.461 1.00 91.12 298 VAL A CA 1
ATOM 2253 C C . VAL A 1 298 ? 6.228 -0.410 -7.137 1.00 91.12 298 VAL A C 1
ATOM 2255 O O . VAL A 1 298 ? 6.431 0.760 -6.824 1.00 91.12 298 VAL A O 1
ATOM 2258 N N . GLY A 1 299 ? 6.644 -1.421 -6.374 1.00 87.19 299 GLY A N 1
ATOM 2259 C CA . GLY A 1 299 ? 7.421 -1.229 -5.151 1.00 87.19 299 GLY A CA 1
ATOM 2260 C C . GLY A 1 299 ? 8.707 -0.446 -5.418 1.00 87.19 299 GLY A C 1
ATOM 2261 O O . GLY A 1 299 ? 8.965 0.564 -4.761 1.00 87.19 299 GLY A O 1
ATOM 2262 N N . HIS A 1 300 ? 9.447 -0.806 -6.466 1.00 83.06 300 HIS A N 1
ATOM 2263 C CA . HIS A 1 300 ? 10.582 -0.008 -6.928 1.00 83.06 300 HIS A CA 1
ATOM 2264 C C . HIS A 1 300 ? 10.190 1.423 -7.277 1.00 83.06 300 HIS A C 1
ATOM 2266 O O . HIS A 1 300 ? 10.738 2.360 -6.694 1.00 83.06 300 HIS A O 1
ATOM 2272 N N . ALA A 1 301 ? 9.190 1.627 -8.133 1.00 84.56 301 ALA A N 1
ATOM 2273 C CA . ALA A 1 301 ? 8.733 2.969 -8.490 1.00 84.56 301 ALA A CA 1
ATOM 2274 C C . ALA A 1 301 ? 8.364 3.824 -7.259 1.00 84.56 301 ALA A C 1
ATOM 2276 O O . ALA A 1 301 ? 8.626 5.028 -7.234 1.00 84.56 301 ALA A O 1
ATOM 2277 N N . LEU A 1 302 ? 7.828 3.200 -6.206 1.00 82.25 302 LEU A N 1
ATOM 2278 C CA . LEU A 1 302 ? 7.483 3.827 -4.929 1.00 82.25 302 LEU A CA 1
ATOM 2279 C C . LEU A 1 302 ? 8.684 4.081 -3.996 1.00 82.25 302 LEU A C 1
ATOM 2281 O O . LEU A 1 302 ? 8.511 4.730 -2.963 1.00 82.25 302 LEU A O 1
ATOM 2285 N N . GLY A 1 303 ? 9.892 3.648 -4.355 1.00 76.94 303 GLY A N 1
ATOM 2286 C CA . GLY A 1 303 ? 11.130 3.915 -3.614 1.00 76.94 303 GLY A CA 1
ATOM 2287 C C . GLY A 1 303 ? 11.616 2.765 -2.734 1.00 76.94 303 GLY A C 1
ATOM 2288 O O . GLY A 1 303 ? 12.501 2.983 -1.906 1.00 76.94 303 GLY A O 1
ATOM 2289 N N . PHE A 1 304 ? 11.054 1.568 -2.906 1.00 77.56 304 PHE A N 1
ATOM 2290 C CA . PHE A 1 304 ? 11.461 0.364 -2.191 1.00 77.56 304 PHE A CA 1
ATOM 2291 C C . PHE A 1 304 ? 12.469 -0.441 -3.005 1.00 77.56 304 PHE A C 1
ATOM 2293 O O . PHE A 1 304 ? 12.392 -0.498 -4.228 1.00 77.56 304 PHE A O 1
ATOM 2300 N N . TYR A 1 305 ? 13.408 -1.095 -2.339 1.00 75.56 305 TYR A N 1
ATOM 2301 C CA . TYR A 1 305 ? 14.299 -2.072 -2.963 1.00 75.56 305 TYR A CA 1
ATOM 2302 C C . TYR A 1 305 ? 13.894 -3.486 -2.490 1.00 75.56 305 TYR A C 1
ATOM 2304 O O . TYR A 1 305 ? 12.837 -3.672 -1.882 1.00 75.56 305 TYR A O 1
ATOM 2312 N N . HIS A 1 306 ? 14.694 -4.489 -2.834 1.00 76.69 306 HIS A N 1
ATOM 2313 C CA . HIS A 1 306 ? 14.444 -5.894 -2.557 1.00 76.69 306 HIS A CA 1
ATOM 2314 C C . HIS A 1 306 ? 14.518 -6.448 -1.110 1.00 76.69 306 HIS A C 1
ATOM 2316 O O . HIS A 1 306 ? 15.497 -6.282 -0.384 1.00 76.69 306 HIS A O 1
ATOM 2322 N N . THR A 1 307 ? 13.582 -7.319 -0.737 1.00 72.69 307 THR A N 1
ATOM 2323 C CA . THR A 1 307 ? 13.651 -8.078 0.529 1.00 72.69 307 THR A CA 1
ATOM 2324 C C . THR A 1 307 ? 14.665 -9.235 0.481 1.00 72.69 307 THR A C 1
ATOM 2326 O O . THR A 1 307 ? 15.090 -9.671 -0.587 1.00 72.69 307 THR A O 1
ATOM 2329 N N . ASP A 1 308 ? 15.004 -9.785 1.655 1.00 70.94 308 ASP A N 1
ATOM 2330 C CA . ASP A 1 308 ? 15.803 -11.019 1.773 1.00 70.94 308 ASP A CA 1
ATOM 2331 C C . ASP A 1 308 ? 14.944 -12.298 1.858 1.00 70.94 308 ASP A C 1
ATOM 2333 O O . ASP A 1 308 ? 15.483 -13.404 1.827 1.00 70.94 308 ASP A O 1
ATOM 2337 N N . ASP A 1 309 ? 13.624 -12.184 2.051 1.00 74.56 309 ASP A N 1
ATOM 2338 C CA . ASP A 1 309 ? 12.746 -13.349 2.214 1.00 74.56 309 ASP A CA 1
ATOM 2339 C C . ASP A 1 309 ? 12.169 -13.774 0.855 1.00 74.56 309 ASP A C 1
ATOM 2341 O O . ASP A 1 309 ? 11.387 -13.019 0.281 1.00 74.56 309 ASP A O 1
ATOM 2345 N N . PRO A 1 310 ? 12.457 -14.988 0.348 1.00 76.69 310 PRO A N 1
ATOM 2346 C CA . PRO A 1 310 ? 11.953 -15.471 -0.945 1.00 76.69 310 PRO A CA 1
ATOM 2347 C C . PRO A 1 310 ? 10.427 -15.580 -1.037 1.00 76.69 310 PRO A C 1
ATOM 2349 O O . PRO A 1 310 ? 9.874 -15.846 -2.105 1.00 76.69 310 PRO A O 1
ATOM 2352 N N . ARG A 1 311 ? 9.718 -15.419 0.082 1.00 78.12 311 ARG A N 1
ATOM 2353 C CA . ARG A 1 311 ? 8.256 -15.418 0.121 1.00 78.12 311 ARG A CA 1
ATOM 2354 C C . ARG A 1 311 ? 7.658 -14.039 -0.134 1.00 78.12 311 ARG A C 1
ATOM 2356 O O . ARG A 1 311 ? 6.486 -13.987 -0.498 1.00 78.12 311 ARG A O 1
ATOM 2363 N N . ASP A 1 312 ? 8.424 -12.974 0.048 1.00 80.44 312 ASP A N 1
ATOM 2364 C CA . ASP A 1 312 ? 7.977 -11.596 -0.147 1.00 80.44 312 ASP A CA 1
ATOM 2365 C C . ASP A 1 312 ? 7.867 -11.244 -1.637 1.00 80.44 312 ASP A C 1
ATOM 2367 O O . ASP A 1 312 ? 8.500 -11.870 -2.490 1.00 80.44 312 ASP A O 1
ATOM 2371 N N . VAL A 1 313 ? 7.058 -10.231 -1.959 1.00 86.62 313 VAL A N 1
ATOM 2372 C CA . VAL A 1 313 ? 6.909 -9.753 -3.343 1.00 86.62 313 VAL A CA 1
ATOM 2373 C C . VAL A 1 313 ? 8.170 -9.041 -3.804 1.00 86.62 313 VAL A C 1
ATOM 2375 O O . VAL A 1 313 ? 8.598 -9.251 -4.934 1.00 86.62 313 VAL A O 1
ATOM 2378 N N . MET A 1 314 ? 8.788 -8.236 -2.941 1.00 82.81 314 MET A N 1
ATOM 2379 C CA . MET A 1 314 ? 10.003 -7.493 -3.254 1.00 82.81 314 MET A CA 1
ATOM 2380 C C . MET A 1 314 ? 11.269 -8.367 -3.229 1.00 82.81 314 MET A C 1
ATOM 2382 O O . MET A 1 314 ? 12.357 -7.831 -3.356 1.00 82.81 314 MET A O 1
ATOM 2386 N N . HIS A 1 315 ? 11.209 -9.692 -3.094 1.00 79.38 315 HIS A N 1
ATOM 2387 C CA . HIS A 1 315 ? 12.422 -10.520 -3.184 1.00 79.38 315 HIS A CA 1
ATOM 2388 C C . HIS A 1 315 ? 13.063 -10.419 -4.587 1.00 79.38 315 HIS A C 1
ATOM 2390 O O . HIS A 1 315 ? 12.325 -10.436 -5.570 1.00 79.38 315 HIS A O 1
ATOM 2396 N N . PRO A 1 316 ? 14.406 -10.345 -4.740 1.00 74.19 316 PRO A N 1
ATOM 2397 C CA . PRO A 1 316 ? 15.045 -10.058 -6.034 1.00 74.19 316 PRO A CA 1
ATOM 2398 C C . PRO A 1 316 ? 14.881 -11.167 -7.082 1.00 74.19 316 PRO A C 1
ATOM 2400 O O . PRO A 1 316 ? 15.130 -10.947 -8.269 1.00 74.19 316 PRO A O 1
ATOM 2403 N N . THR A 1 317 ? 14.525 -12.379 -6.651 1.00 72.38 317 THR A N 1
ATOM 2404 C CA . THR A 1 317 ? 14.355 -13.532 -7.538 1.00 72.38 317 THR A CA 1
ATOM 2405 C C . THR A 1 317 ? 13.021 -14.240 -7.321 1.00 72.38 317 THR A C 1
ATOM 2407 O O . THR A 1 317 ? 12.544 -14.380 -6.193 1.00 72.38 317 THR A O 1
ATOM 2410 N N . GLY A 1 318 ? 12.433 -14.732 -8.413 1.00 69.81 318 GLY A N 1
ATOM 2411 C CA . GLY A 1 318 ? 11.134 -15.408 -8.414 1.00 69.81 318 GLY A CA 1
ATOM 2412 C C . GLY A 1 318 ? 9.947 -14.461 -8.192 1.00 69.81 318 GLY A C 1
ATOM 2413 O O . GLY A 1 318 ? 10.092 -13.339 -7.742 1.00 69.81 318 GLY A O 1
ATOM 2414 N N . LEU A 1 319 ? 8.725 -14.901 -8.498 1.00 67.94 319 LEU A N 1
ATOM 2415 C CA . LEU A 1 319 ? 7.516 -14.051 -8.437 1.00 67.94 319 LEU A CA 1
ATOM 2416 C C . LEU A 1 319 ? 6.946 -13.866 -7.015 1.00 67.94 319 LEU A C 1
ATOM 2418 O O . LEU A 1 319 ? 5.743 -13.638 -6.859 1.00 67.94 319 LEU A O 1
ATOM 2422 N N . GLY A 1 320 ? 7.795 -14.000 -5.992 1.00 58.81 320 GLY A N 1
ATOM 2423 C CA . GLY A 1 320 ? 7.408 -14.070 -4.585 1.00 58.81 320 GLY A CA 1
ATOM 2424 C C . GLY A 1 320 ? 6.570 -15.312 -4.249 1.00 58.81 320 GLY A C 1
ATOM 2425 O O . GLY A 1 320 ? 5.856 -15.886 -5.074 1.00 58.81 320 GLY A O 1
ATOM 2426 N N . GLY A 1 321 ? 6.634 -15.762 -2.997 1.00 57.00 321 GLY A N 1
ATOM 2427 C CA . GLY A 1 321 ? 5.758 -16.830 -2.491 1.00 57.00 321 GLY A CA 1
ATOM 2428 C C . GLY A 1 321 ? 4.294 -16.391 -2.337 1.00 57.00 321 GLY A C 1
ATOM 2429 O O . GLY A 1 321 ? 3.388 -17.227 -2.282 1.00 57.00 321 GLY A O 1
ATOM 2430 N N . GLN A 1 322 ? 4.053 -15.080 -2.276 1.00 59.75 322 GLN A N 1
ATOM 2431 C CA . GLN A 1 322 ? 2.735 -14.464 -2.167 1.00 59.75 322 GLN A CA 1
ATOM 2432 C C . GLN A 1 322 ? 2.202 -14.139 -3.574 1.00 59.75 322 GLN A C 1
ATOM 2434 O O . GLN A 1 322 ? 2.761 -13.321 -4.299 1.00 59.75 322 GLN A O 1
ATOM 2439 N N . ARG A 1 323 ? 1.104 -14.787 -3.984 1.00 67.19 323 ARG A N 1
ATOM 2440 C CA . ARG A 1 323 ? 0.465 -14.613 -5.306 1.00 67.19 323 ARG A CA 1
ATOM 2441 C C . ARG A 1 323 ? -0.203 -13.233 -5.445 1.00 67.19 323 ARG A C 1
ATOM 2443 O O . ARG A 1 323 ? -1.426 -13.139 -5.368 1.00 67.19 323 ARG A O 1
ATOM 2450 N N . GLY A 1 324 ? 0.577 -12.175 -5.647 1.00 74.38 324 GLY A N 1
ATOM 2451 C CA . GLY A 1 324 ? 0.076 -10.819 -5.884 1.00 74.38 324 GLY A CA 1
ATOM 2452 C C . GLY A 1 324 ? -0.432 -10.100 -4.631 1.00 74.38 324 GLY A C 1
ATOM 2453 O O . GLY A 1 324 ? -1.446 -9.403 -4.711 1.00 74.38 324 GLY A O 1
A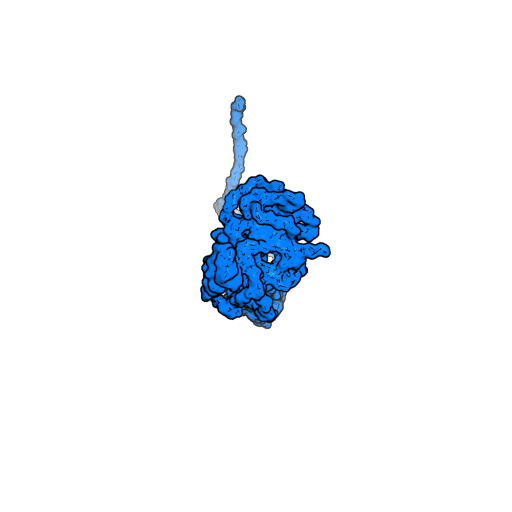TOM 2454 N N . ARG A 1 325 ? 0.240 -10.290 -3.486 1.00 84.94 325 ARG A N 1
ATOM 2455 C CA . ARG A 1 325 ? 0.018 -9.534 -2.241 1.00 84.94 325 ARG A CA 1
ATOM 2456 C C . ARG A 1 325 ? 1.330 -9.317 -1.507 1.00 84.94 325 ARG A C 1
ATOM 2458 O O . ARG A 1 325 ? 2.084 -10.271 -1.360 1.00 84.94 325 ARG A O 1
ATOM 2465 N N . TYR A 1 326 ? 1.568 -8.114 -1.002 1.00 84.81 326 TYR A N 1
ATOM 2466 C CA . TYR A 1 326 ? 2.730 -7.870 -0.147 1.00 84.81 326 TYR A CA 1
ATOM 2467 C C . TYR A 1 326 ? 2.597 -8.630 1.175 1.00 84.81 326 TYR A C 1
ATOM 2469 O O . TYR A 1 326 ? 1.488 -8.793 1.696 1.00 84.81 326 TYR A O 1
ATOM 2477 N N . SER A 1 327 ? 3.705 -9.083 1.754 1.00 80.19 327 SER A N 1
ATOM 2478 C CA . SER A 1 327 ? 3.691 -9.661 3.096 1.00 80.19 327 SER A CA 1
ATOM 2479 C C . SER A 1 327 ? 3.325 -8.604 4.144 1.00 80.19 327 SER A C 1
ATOM 2481 O O . SER A 1 327 ? 3.443 -7.400 3.916 1.00 80.19 327 SER A O 1
ATOM 2483 N N . ARG A 1 328 ? 2.877 -9.027 5.335 1.00 74.81 328 ARG A N 1
ATOM 2484 C CA . ARG A 1 328 ? 2.552 -8.072 6.417 1.00 74.81 328 ARG A CA 1
ATOM 2485 C C . ARG A 1 328 ? 3.753 -7.206 6.801 1.00 74.81 328 ARG A C 1
ATOM 2487 O O . ARG A 1 328 ? 3.572 -6.061 7.201 1.00 74.81 328 ARG A O 1
ATOM 2494 N N . LEU A 1 329 ? 4.964 -7.752 6.678 1.00 73.25 329 LEU A N 1
ATOM 2495 C CA . LEU A 1 329 ? 6.190 -7.021 6.959 1.00 73.25 329 LEU A CA 1
ATOM 2496 C C . LEU A 1 329 ? 6.400 -5.918 5.916 1.00 73.25 329 LEU A C 1
ATOM 2498 O O . LEU A 1 329 ? 6.527 -4.758 6.299 1.00 73.25 329 LEU A O 1
ATOM 2502 N N . GLU A 1 330 ? 6.314 -6.259 4.625 1.00 78.31 330 GLU A N 1
ATOM 2503 C CA . GLU A 1 330 ? 6.385 -5.299 3.515 1.00 78.31 330 GLU A CA 1
ATOM 2504 C C . GLU A 1 330 ? 5.341 -4.178 3.662 1.00 78.31 330 GLU A C 1
ATOM 2506 O O . GLU A 1 330 ? 5.689 -2.998 3.607 1.00 78.31 330 GLU A O 1
ATOM 2511 N N . GLN A 1 331 ? 4.080 -4.533 3.940 1.00 79.38 331 GLN A N 1
ATOM 2512 C CA . GLN A 1 331 ? 2.985 -3.573 4.134 1.00 79.38 331 GLN A CA 1
ATOM 2513 C C . GLN A 1 331 ? 3.234 -2.641 5.326 1.00 79.38 331 GLN A C 1
ATOM 2515 O O . GLN A 1 331 ? 3.133 -1.422 5.199 1.00 79.38 331 GLN A O 1
ATOM 2520 N N . SER A 1 332 ? 3.584 -3.197 6.491 1.00 71.19 332 SER A N 1
ATOM 2521 C CA . SER A 1 332 ? 3.806 -2.407 7.708 1.00 71.19 332 SER A CA 1
ATOM 2522 C C . SER A 1 332 ? 4.965 -1.420 7.550 1.00 71.19 332 SER A C 1
ATOM 2524 O O . SER A 1 332 ? 4.860 -0.248 7.914 1.00 71.19 332 SER A O 1
ATOM 2526 N N . HIS A 1 333 ? 6.067 -1.870 6.957 1.00 72.44 333 HIS A N 1
ATOM 2527 C CA . HIS A 1 333 ? 7.243 -1.044 6.762 1.00 72.44 333 HIS A CA 1
ATOM 2528 C C . HIS A 1 333 ? 7.007 0.023 5.689 1.00 72.44 333 HIS A C 1
ATOM 2530 O O . HIS A 1 333 ? 7.403 1.179 5.869 1.00 72.44 333 HIS A O 1
ATOM 2536 N N . GLY A 1 334 ? 6.316 -0.327 4.602 1.00 75.44 334 GLY A N 1
ATOM 2537 C CA . GLY A 1 334 ? 5.966 0.636 3.569 1.00 75.44 334 GLY A CA 1
ATOM 2538 C C . GLY A 1 334 ? 5.004 1.713 4.047 1.00 75.44 334 GLY A C 1
ATOM 2539 O O . GLY A 1 334 ? 5.277 2.903 3.853 1.00 75.44 334 GLY A O 1
ATOM 2540 N N . ALA A 1 335 ? 3.955 1.326 4.773 1.00 74.69 335 ALA A N 1
ATOM 2541 C CA . ALA A 1 335 ? 3.019 2.263 5.374 1.00 74.69 335 ALA A CA 1
ATOM 2542 C C . ALA A 1 335 ? 3.742 3.230 6.321 1.00 74.69 335 ALA A C 1
ATOM 2544 O O . ALA A 1 335 ? 3.606 4.448 6.183 1.00 74.69 335 ALA A O 1
ATOM 2545 N N . PHE A 1 336 ? 4.589 2.715 7.222 1.00 72.44 336 PHE A N 1
ATOM 2546 C CA . PHE A 1 336 ? 5.382 3.553 8.123 1.00 72.44 336 PHE A CA 1
ATOM 2547 C C . PHE A 1 336 ? 6.214 4.584 7.361 1.00 72.44 336 PHE A C 1
ATOM 2549 O O . PHE A 1 336 ? 6.203 5.770 7.694 1.00 72.44 336 PHE A O 1
ATOM 2556 N N . ALA A 1 337 ? 6.921 4.171 6.319 1.00 71.94 337 ALA A N 1
ATOM 2557 C CA . ALA A 1 337 ? 7.811 5.074 5.617 1.00 71.94 337 ALA A CA 1
ATOM 2558 C C . ALA A 1 337 ? 7.068 6.154 4.810 1.00 71.94 337 ALA A C 1
ATOM 2560 O O . ALA A 1 337 ? 7.544 7.289 4.695 1.00 71.94 337 ALA A O 1
ATOM 2561 N N . TYR A 1 338 ? 5.861 5.854 4.326 1.00 74.75 338 TYR A N 1
ATOM 2562 C CA . TYR A 1 338 ? 4.981 6.847 3.710 1.00 74.75 338 TYR A CA 1
ATOM 2563 C C . TYR A 1 338 ? 4.358 7.822 4.725 1.00 74.75 338 TYR A C 1
ATOM 2565 O O . TYR A 1 338 ? 4.030 8.948 4.344 1.00 74.75 338 TYR A O 1
ATOM 2573 N N . THR A 1 339 ? 4.327 7.490 6.025 1.00 71.00 339 THR A N 1
ATOM 2574 C CA . THR A 1 339 ? 3.966 8.456 7.085 1.00 71.00 339 THR A CA 1
ATOM 2575 C C . THR A 1 339 ? 5.055 9.491 7.395 1.00 71.00 339 THR A C 1
ATOM 2577 O O . THR A 1 339 ? 4.746 10.560 7.923 1.00 71.00 339 THR A O 1
ATOM 2580 N N . GLN A 1 340 ? 6.322 9.217 7.063 1.00 71.31 340 GLN A N 1
ATOM 2581 C CA . GLN A 1 340 ? 7.430 10.134 7.357 1.00 71.31 340 GLN A CA 1
ATOM 2582 C C . GLN A 1 340 ? 7.404 11.364 6.430 1.00 71.31 340 GLN A C 1
ATOM 2584 O O . GLN A 1 340 ? 6.868 11.276 5.326 1.00 71.31 340 GLN A O 1
ATOM 2589 N N . PRO A 1 341 ? 7.971 12.526 6.792 1.00 69.06 341 PRO A N 1
ATOM 2590 C CA . PRO A 1 341 ? 8.119 13.644 5.857 1.00 69.06 341 PRO A CA 1
ATOM 2591 C C . PRO A 1 341 ? 9.092 13.317 4.711 1.00 69.06 341 PRO A C 1
ATOM 2593 O O . PRO A 1 341 ? 10.103 12.646 4.912 1.00 69.06 341 PRO A O 1
ATOM 2596 N N . ARG A 1 342 ? 8.827 13.828 3.500 1.00 70.62 342 ARG A N 1
ATOM 2597 C CA . ARG A 1 342 ? 9.789 13.737 2.386 1.00 70.62 342 ARG A CA 1
ATOM 2598 C C . ARG A 1 342 ? 11.080 14.467 2.764 1.00 70.62 342 ARG A C 1
ATOM 2600 O O . ARG A 1 342 ? 11.014 15.590 3.256 1.00 70.62 342 ARG A O 1
ATOM 2607 N N . GLY A 1 343 ? 12.229 13.852 2.492 1.00 66.25 343 GLY A N 1
ATOM 2608 C CA . GLY A 1 343 ? 13.531 14.433 2.812 1.00 66.25 343 GLY A CA 1
ATOM 2609 C C . GLY A 1 343 ? 13.884 14.399 4.302 1.00 66.25 343 GLY A C 1
ATOM 2610 O O . GLY A 1 343 ? 14.906 14.960 4.686 1.00 66.25 343 GLY A O 1
ATOM 2611 N N . ALA A 1 344 ? 13.070 13.750 5.147 1.00 67.31 344 ALA A N 1
ATOM 2612 C CA . ALA A 1 344 ? 13.449 13.520 6.534 1.00 67.31 344 ALA A CA 1
ATOM 2613 C C . ALA A 1 344 ? 14.764 12.734 6.577 1.00 67.31 344 ALA A C 1
ATOM 2615 O O . ALA A 1 344 ? 14.938 11.745 5.852 1.00 67.31 344 ALA A O 1
ATOM 2616 N N . ARG A 1 345 ? 15.704 13.206 7.399 1.00 65.81 345 ARG A N 1
ATOM 2617 C CA . ARG A 1 345 ? 16.979 12.522 7.595 1.00 65.81 345 ARG A CA 1
ATOM 2618 C C . ARG A 1 345 ? 16.778 11.348 8.518 1.00 65.81 345 ARG A C 1
ATOM 2620 O O . ARG A 1 345 ? 15.882 11.367 9.358 1.00 65.81 345 ARG A O 1
ATOM 2627 N N . TYR A 1 346 ? 17.668 10.369 8.421 1.00 58.31 346 TYR A N 1
ATOM 2628 C CA . TYR A 1 346 ? 17.618 9.207 9.299 1.00 58.31 346 TYR A CA 1
ATOM 2629 C C . TYR A 1 346 ? 17.504 9.587 10.790 1.00 58.31 346 TYR A C 1
ATOM 2631 O O . TYR A 1 346 ? 16.660 9.061 11.510 1.00 58.31 346 TYR A O 1
ATOM 2639 N N . GLN A 1 347 ? 18.288 10.571 11.234 1.00 59.31 347 GLN A N 1
ATOM 2640 C CA . GLN A 1 347 ? 18.282 11.067 12.616 1.00 59.31 347 GLN A CA 1
ATOM 2641 C C . GLN A 1 347 ? 16.962 11.722 13.073 1.00 59.31 347 GLN A C 1
ATOM 2643 O O . GLN A 1 347 ? 16.736 11.830 14.281 1.00 59.31 347 GLN A O 1
ATOM 2648 N N . ASP A 1 348 ? 16.123 12.158 12.128 1.00 61.16 348 ASP A N 1
ATOM 2649 C CA . ASP A 1 348 ? 14.857 12.858 12.370 1.00 61.16 348 ASP A CA 1
ATOM 2650 C C . ASP A 1 348 ? 13.655 11.891 12.370 1.00 61.16 348 ASP A C 1
ATOM 2652 O O . ASP A 1 348 ? 12.544 12.275 12.743 1.00 61.16 348 ASP A O 1
ATOM 2656 N N . ILE A 1 349 ? 13.863 10.627 11.975 1.00 58.59 349 ILE A N 1
ATOM 2657 C CA . ILE A 1 349 ? 12.840 9.578 12.016 1.00 58.59 349 ILE A CA 1
ATOM 2658 C C . ILE A 1 349 ? 12.630 9.175 13.479 1.00 58.59 349 ILE A C 1
ATOM 2660 O O . ILE A 1 349 ? 13.562 8.817 14.199 1.00 58.59 349 ILE A O 1
ATOM 2664 N N . THR A 1 350 ? 11.379 9.237 13.931 1.00 49.28 350 THR A N 1
ATOM 2665 C CA . THR A 1 350 ? 10.987 9.247 15.354 1.00 49.28 350 THR A CA 1
ATOM 2666 C C . THR A 1 350 ? 11.257 7.933 16.103 1.00 49.28 350 THR A C 1
ATOM 2668 O O . THR A 1 350 ? 11.066 7.863 17.314 1.00 49.28 350 THR A O 1
ATOM 2671 N N . LEU A 1 351 ? 11.724 6.894 15.409 1.00 51.84 351 LEU A N 1
ATOM 2672 C CA . LEU A 1 351 ? 11.938 5.555 15.943 1.00 51.84 351 LEU A CA 1
ATOM 2673 C C . LEU A 1 351 ? 13.400 5.124 15.767 1.00 51.84 351 LEU A C 1
ATOM 2675 O O . LEU A 1 351 ? 13.736 4.424 14.818 1.00 51.84 351 LEU A O 1
ATOM 2679 N N . ARG A 1 352 ? 14.279 5.504 16.704 1.00 43.97 352 ARG A N 1
ATOM 2680 C CA . ARG A 1 352 ? 15.684 5.040 16.719 1.00 43.97 352 ARG A CA 1
ATOM 2681 C C . ARG A 1 352 ? 15.822 3.527 16.953 1.00 43.97 352 ARG A C 1
ATOM 2683 O O . ARG A 1 352 ? 16.765 2.939 16.445 1.00 43.97 352 ARG A O 1
ATOM 2690 N N . GLU A 1 353 ? 14.889 2.899 17.676 1.00 39.59 353 GLU A N 1
ATOM 2691 C CA . GLU A 1 353 ? 14.865 1.438 17.920 1.00 39.59 353 GLU A CA 1
ATOM 2692 C C . GLU A 1 353 ? 14.333 0.619 16.731 1.00 39.59 353 GLU A C 1
ATOM 2694 O O . GLU A 1 353 ? 14.595 -0.576 16.646 1.00 39.59 353 GLU A O 1
ATOM 2699 N N . PHE A 1 354 ? 13.642 1.271 15.791 1.00 42.22 354 PHE A N 1
ATOM 2700 C CA . PHE A 1 354 ? 13.227 0.701 14.502 1.00 42.22 354 PHE A CA 1
ATOM 2701 C C . PHE A 1 354 ? 14.020 1.318 13.332 1.00 42.22 354 PHE A C 1
ATOM 2703 O O . PHE A 1 354 ? 13.651 1.169 12.169 1.00 42.22 354 PHE A O 1
ATOM 2710 N N . GLY A 1 355 ? 15.084 2.066 13.643 1.00 37.72 355 GLY A N 1
ATOM 2711 C CA . GLY A 1 355 ? 15.863 2.833 12.680 1.00 37.72 355 GLY A CA 1
ATOM 2712 C C . GLY A 1 355 ? 16.828 1.951 11.880 1.00 37.72 355 GLY A C 1
ATOM 2713 O O . GLY A 1 355 ? 17.331 0.963 12.417 1.00 37.72 355 GLY A O 1
ATOM 2714 N N . PRO A 1 356 ? 17.110 2.258 10.598 1.00 38.78 356 PRO A N 1
ATOM 2715 C CA . PRO A 1 356 ? 17.953 1.417 9.762 1.00 38.78 356 PRO A CA 1
ATOM 2716 C C . PRO A 1 356 ? 19.358 1.128 10.304 1.00 38.78 356 PRO A C 1
ATOM 2718 O O . PRO A 1 356 ? 20.093 1.992 10.786 1.00 38.78 356 PRO A O 1
ATOM 2721 N N . VAL A 1 357 ? 19.754 -0.126 10.100 1.00 40.47 357 VAL A N 1
ATOM 2722 C CA . VAL A 1 357 ? 21.126 -0.627 10.219 1.00 40.47 357 VAL A CA 1
ATOM 2723 C C . VAL A 1 357 ? 21.811 -0.464 8.850 1.00 40.47 357 VAL A C 1
ATOM 2725 O O . VAL A 1 357 ? 21.182 -0.783 7.845 1.00 40.47 357 VAL A O 1
ATOM 2728 N N . PRO A 1 358 ? 23.078 -0.024 8.747 1.00 38.44 358 PRO A N 1
ATOM 2729 C CA . PRO A 1 358 ? 23.763 0.204 7.465 1.00 38.44 358 PRO A CA 1
ATOM 2730 C C . PRO A 1 358 ? 23.946 -1.076 6.622 1.00 38.44 358 PRO A C 1
ATOM 2732 O O . PRO A 1 358 ? 24.288 -2.111 7.192 1.00 38.44 358 PRO A O 1
ATOM 2735 N N . PRO A 1 359 ? 23.786 -1.036 5.282 1.00 38.72 359 PRO A N 1
ATOM 2736 C CA . PRO A 1 359 ? 23.848 -2.219 4.424 1.00 38.72 359 PRO A CA 1
ATOM 2737 C C . PRO A 1 359 ? 25.137 -3.039 4.410 1.00 38.72 359 PRO A C 1
ATOM 2739 O O . PRO A 1 359 ? 26.254 -2.527 4.390 1.00 38.72 359 PRO A O 1
ATOM 2742 N N . SER A 1 360 ? 24.960 -4.362 4.329 1.00 40.75 360 SER A N 1
ATOM 2743 C CA . SER A 1 360 ? 26.001 -5.369 4.111 1.00 40.75 360 SER A CA 1
ATOM 2744 C C . SER A 1 360 ? 26.450 -5.454 2.642 1.00 40.7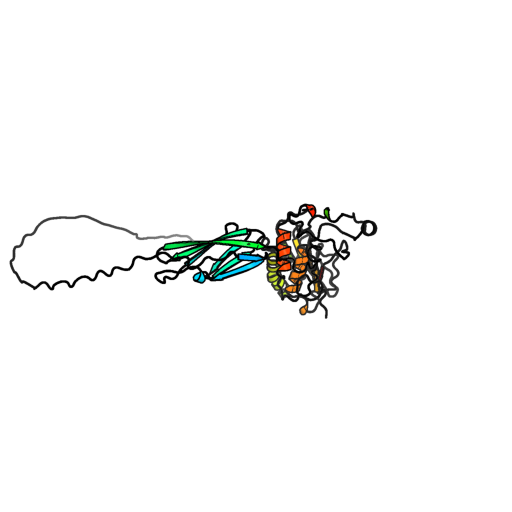5 360 SER A C 1
ATOM 2746 O O . SER A 1 360 ? 27.389 -6.197 2.356 1.00 40.75 360 SER A O 1
ATOM 2748 N N . GLY A 1 361 ? 25.886 -4.642 1.734 1.00 42.88 361 GLY A N 1
ATOM 2749 C CA . GLY A 1 361 ? 26.193 -4.627 0.297 1.00 42.88 361 GLY A CA 1
ATOM 2750 C C . GLY A 1 361 ? 26.149 -3.230 -0.345 1.00 42.88 361 GLY A C 1
ATOM 2751 O O . GLY A 1 361 ? 25.586 -2.296 0.218 1.00 42.88 361 GLY A O 1
ATOM 2752 N N . PHE A 1 362 ? 26.809 -3.098 -1.499 1.00 38.34 362 PHE A N 1
ATOM 2753 C CA . PHE A 1 362 ? 26.918 -1.888 -2.329 1.00 38.34 362 PHE A CA 1
ATOM 2754 C C . PHE A 1 362 ? 25.701 -1.782 -3.259 1.00 38.34 362 PHE A C 1
ATOM 2756 O O . PHE A 1 362 ? 25.366 -2.776 -3.900 1.00 38.34 362 PHE A O 1
ATOM 2763 N N . LEU A 1 363 ? 25.080 -0.605 -3.375 1.00 45.44 363 LEU A N 1
ATOM 2764 C CA . LEU A 1 363 ? 24.065 -0.327 -4.395 1.00 45.44 363 LEU A CA 1
ATOM 2765 C C . LEU A 1 363 ? 24.570 0.815 -5.287 1.00 45.44 363 LEU A C 1
ATOM 2767 O O . LEU A 1 363 ? 24.822 1.902 -4.767 1.00 45.44 363 LEU A O 1
ATOM 2771 N N . PRO A 1 364 ? 24.778 0.586 -6.597 1.00 35.12 364 PRO A N 1
ATOM 2772 C CA . PRO A 1 364 ? 25.234 1.639 -7.486 1.00 35.12 364 PRO A CA 1
ATOM 2773 C C . PRO A 1 364 ? 24.193 2.768 -7.661 1.00 35.12 364 PRO A C 1
ATOM 2775 O O . PRO A 1 364 ? 23.020 2.600 -7.345 1.00 35.12 364 PRO A O 1
ATOM 2778 N N . PRO A 1 365 ? 24.615 3.923 -8.196 1.00 34.19 365 PRO A N 1
ATOM 2779 C CA . PRO A 1 365 ? 23.786 5.118 -8.417 1.00 34.19 365 PRO A CA 1
ATOM 2780 C C . PRO A 1 365 ? 22.663 4.933 -9.448 1.00 34.19 365 PRO A C 1
ATOM 2782 O O . PRO A 1 365 ? 21.670 5.655 -9.402 1.00 34.19 365 PRO A O 1
ATOM 2785 N N . ASP A 1 366 ? 22.812 3.925 -10.307 1.00 37.19 366 ASP A N 1
ATOM 2786 C CA . ASP A 1 366 ? 21.816 3.402 -11.240 1.00 37.19 366 ASP A CA 1
ATOM 2787 C C . ASP A 1 366 ? 21.249 2.080 -10.700 1.00 37.19 366 ASP A C 1
ATOM 2789 O O . ASP A 1 366 ? 21.147 1.080 -11.401 1.00 37.19 366 ASP A O 1
ATOM 2793 N N . ALA A 1 367 ? 20.973 2.016 -9.395 1.00 41.91 367 ALA A N 1
ATOM 2794 C CA . ALA A 1 367 ? 20.381 0.835 -8.788 1.00 41.91 367 ALA A CA 1
ATOM 2795 C C . ALA A 1 367 ? 18.987 0.629 -9.375 1.00 41.91 367 ALA A C 1
ATOM 2797 O O . ALA A 1 367 ? 18.011 1.295 -9.023 1.00 41.91 367 ALA A O 1
ATOM 2798 N N . HIS A 1 368 ? 18.928 -0.306 -10.303 1.00 42.16 368 HIS A N 1
ATOM 2799 C CA . HIS A 1 368 ? 17.702 -0.778 -10.881 1.00 42.16 368 HIS A CA 1
ATOM 2800 C C . HIS A 1 368 ? 17.243 -1.995 -10.102 1.00 42.16 368 HIS A C 1
ATOM 2802 O O . HIS A 1 368 ? 18.033 -2.891 -9.791 1.00 42.16 368 HIS A O 1
ATOM 2808 N N . GLY A 1 369 ? 15.970 -1.977 -9.750 1.00 42.94 369 GLY A N 1
ATOM 2809 C CA . GLY A 1 369 ? 15.271 -3.159 -9.308 1.00 42.94 369 GLY A CA 1
ATOM 2810 C C . GLY A 1 369 ? 14.623 -3.799 -10.523 1.00 42.94 369 GLY A C 1
ATOM 2811 O O . GLY A 1 369 ? 14.156 -3.101 -11.426 1.00 42.94 369 GLY A O 1
ATOM 2812 N N . GLY A 1 370 ? 14.685 -5.114 -10.593 1.00 43.91 370 GLY A N 1
ATOM 2813 C CA . GLY A 1 370 ? 14.153 -5.867 -11.708 1.00 43.91 370 GLY A CA 1
ATOM 2814 C C . GLY A 1 370 ? 14.136 -7.325 -11.324 1.00 43.91 370 GLY A C 1
ATOM 2815 O O . GLY A 1 370 ? 15.136 -7.864 -10.843 1.00 43.91 370 GLY A O 1
ATOM 2816 N N . LEU A 1 371 ? 12.988 -7.955 -11.515 1.00 38.44 371 LEU A N 1
ATOM 2817 C CA . LEU A 1 371 ? 12.788 -9.306 -11.034 1.00 38.44 371 LEU A CA 1
ATOM 2818 C C . LEU A 1 371 ? 13.416 -10.348 -11.969 1.00 38.44 371 LEU A C 1
ATOM 2820 O O . LEU A 1 371 ? 12.942 -10.566 -13.090 1.00 38.44 371 LEU A O 1
ATOM 2824 N N . VAL A 1 372 ? 14.419 -11.076 -11.473 1.00 37.56 372 VAL A N 1
ATOM 2825 C CA . VAL A 1 372 ? 14.943 -12.270 -12.151 1.00 37.56 372 VAL A CA 1
ATOM 2826 C C . VAL A 1 372 ? 13.990 -13.433 -11.870 1.00 37.56 372 VAL A C 1
ATOM 2828 O O . VAL A 1 372 ? 13.893 -13.915 -10.743 1.00 37.56 372 VAL A O 1
ATOM 2831 N N . VAL A 1 373 ? 13.272 -13.918 -12.882 1.00 34.22 373 VAL A N 1
ATOM 2832 C CA . VAL A 1 373 ? 12.493 -15.159 -12.753 1.00 34.22 373 VAL A CA 1
ATOM 2833 C C . VAL A 1 373 ? 13.378 -16.313 -13.206 1.00 34.22 373 VAL A C 1
ATOM 2835 O O . VAL A 1 373 ? 13.676 -16.421 -14.395 1.00 34.22 373 VAL A O 1
ATOM 2838 N N . ASP A 1 374 ? 13.814 -17.151 -12.262 1.00 28.44 374 ASP A N 1
ATOM 2839 C CA . ASP A 1 374 ? 14.505 -18.400 -12.594 1.00 28.44 374 ASP A CA 1
ATOM 2840 C C . ASP A 1 374 ? 13.610 -19.261 -13.504 1.00 28.44 374 ASP A C 1
ATOM 2842 O O . ASP A 1 374 ? 12.401 -19.386 -13.280 1.00 28.44 374 ASP A O 1
ATOM 2846 N N . HIS A 1 375 ? 14.217 -19.791 -14.569 1.00 33.12 375 HIS A N 1
ATOM 2847 C CA . HIS A 1 375 ? 13.563 -20.565 -15.630 1.00 33.12 375 HIS A CA 1
ATOM 2848 C C . HIS A 1 375 ? 13.058 -21.941 -15.200 1.00 33.12 375 HIS A C 1
ATOM 2850 O O . HIS A 1 375 ? 13.778 -22.637 -14.448 1.00 33.12 375 HIS A O 1
#

Sequence (375 aa):
MAGRHERRGSPSGFPAGVVFSLVGLLVGCGGDERPSTPAGPTSVVTVPSNRAPLVSQPIPDQTAFLGGDVRLVLREYFSDPDDDTLTFEANSSNTRVATVDVAGSMLVLSATNLGRSDISVTASDPDGSSVTQRFGMTVEAPASAGLHDAFWRQFAFNDHDCRTPAACQEAGYTYKPFEWRELWRLPSPSPNFFLLTTRLDDALVDLLHETIPRAVSELTGVQFTGSIEEGTQDRRSQRGWVVVEGAGGGLQPESRACREVVVEFCGWSYIGREVGCIVLNTAARRACLTPSLVMHEVGHALGFYHTDDPRDVMHPTGLGGQRGRYSRLEQSHGAFAYTQPRGARYQDITLREFGPVPPSGFLPPDAHGGLVVDH